Protein AF-A0A453DVU1-F1 (afdb_monomer_lite)

InterPro domains:
  IPR006968 Root UVB sensitive family [PTHR12770] (3-172)
  IPR054549 Protein root UVB sensitive/RUS domain [PF04884] (7-106)

Sequence (189 aa):
VKQAVGRGFRDPSNRVIQNHFAKSGNLGEIAAKEEVWEVGAQLVGLSIGVLILDTPGIQSSYLTLTLTWLGVRLLHLWFRYQSLVVLKFRTVNLKRARILVRSHVANHTVPGYVACNEEENILTWERFLQPRISFGVPMERMLGGEESTHMDMVNMLLKLYKNEKYILCVEQLGLEEATYLVTFKVIYC

pLDDT: mean 83.08, std 13.26, range [32.28, 96.25]

Organism: Aegilops tauschii subsp. strangulata (NCBI:txid200361)

Foldseek 3Di:
DVPLVPVCVVDVVVLVVLVQPDDPPCSSV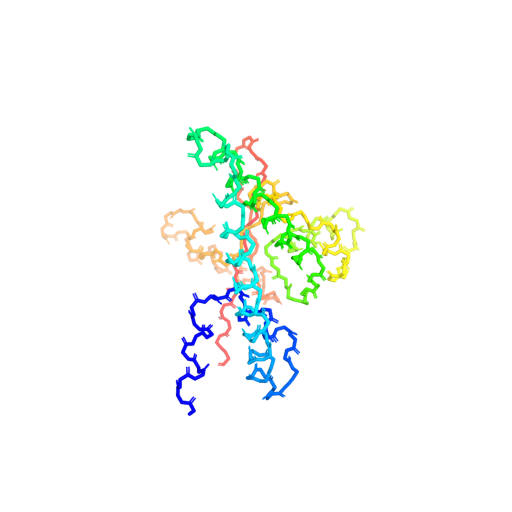SSVVVVVVVVVVVVVVVVVVVVQCPDPPCVPDPVSVVVVVVVVVVVVVVVVVVVQLPDQDQDDDLQLVQVQVCCCVPPVDGDGSVVSSVVDDPPDDSVPGPPAEDEADPLVVQQPDDPVCSVVVVVVQCVVCVVPQKGWDWDDPDPDHIHIYIHGDPDDD

Secondary structure (DSSP, 8-state):
--STTTTTTT-HHHHHHHHHH--SS-HHHHHHHHHHHHHHHHHHHHHHHHHHHHSTTTTT-HHHHHHHHHHHHHHHHHHHHHHHHH---SS--HHHHHHHHHHHHHHS----HHHHHHH--SSS-GGGSSSEEEES--HHHHH-S-HHHHHHHHHHHHHHTTT-SEEEEEE--TTSPPEEEEEE-----

Structure (mmCIF, N/CA/C/O backbone):
data_AF-A0A453DVU1-F1
#
_entry.id   AF-A0A453DVU1-F1
#
loop_
_atom_site.group_PDB
_atom_site.id
_atom_site.type_symbol
_atom_site.label_atom_id
_atom_site.label_alt_id
_atom_site.label_comp_id
_atom_site.label_asym_id
_atom_site.label_entity_id
_atom_site.label_seq_id
_atom_site.pdbx_PDB_ins_code
_atom_site.Cartn_x
_atom_site.Cartn_y
_atom_site.Cartn_z
_atom_site.occupancy
_atom_site.B_iso_or_equiv
_atom_site.auth_seq_id
_atom_site.auth_comp_id
_atom_site.auth_asym_id
_atom_site.auth_atom_id
_atom_site.pdbx_PDB_model_num
ATOM 1 N N . VAL A 1 1 ? 7.916 -31.605 3.784 1.00 41.50 1 VAL A N 1
ATOM 2 C CA . VAL A 1 1 ? 6.890 -30.675 4.332 1.00 41.50 1 VAL A CA 1
ATOM 3 C C . VAL A 1 1 ? 7.482 -29.455 5.055 1.00 41.50 1 VAL A C 1
ATOM 5 O O . VAL A 1 1 ? 6.941 -28.373 4.898 1.00 41.50 1 VAL A O 1
ATOM 8 N N . LYS A 1 2 ? 8.613 -29.551 5.779 1.00 32.28 2 LYS A N 1
ATOM 9 C CA . LYS A 1 2 ? 9.182 -28.405 6.531 1.00 32.28 2 LYS A CA 1
ATOM 10 C C . LYS A 1 2 ? 9.913 -27.330 5.697 1.00 32.28 2 LYS A C 1
ATOM 12 O O . LYS A 1 2 ? 10.099 -26.226 6.187 1.00 32.28 2 LYS A O 1
ATOM 17 N N . GLN A 1 3 ? 10.291 -27.610 4.446 1.00 33.31 3 GLN A N 1
ATOM 18 C CA . GLN A 1 3 ? 11.037 -26.661 3.598 1.00 33.31 3 GLN A CA 1
ATOM 19 C C . GLN A 1 3 ? 10.144 -25.645 2.857 1.00 33.31 3 GLN A C 1
ATOM 21 O O . GLN A 1 3 ? 10.568 -24.514 2.649 1.00 33.31 3 GLN A O 1
ATOM 26 N N . ALA A 1 4 ? 8.892 -26.003 2.544 1.00 38.19 4 ALA A N 1
ATOM 27 C CA . ALA A 1 4 ? 7.942 -25.117 1.855 1.00 38.19 4 ALA A CA 1
ATOM 28 C C . ALA A 1 4 ? 7.406 -23.983 2.756 1.00 38.19 4 ALA A C 1
ATOM 30 O O . ALA A 1 4 ? 6.989 -22.938 2.273 1.00 38.19 4 ALA A O 1
ATOM 31 N N . VAL A 1 5 ? 7.469 -24.157 4.081 1.00 43.94 5 VAL A N 1
ATOM 32 C CA . VAL A 1 5 ? 7.056 -23.134 5.059 1.00 43.94 5 VAL A CA 1
ATOM 33 C C . VAL A 1 5 ? 8.130 -22.048 5.234 1.00 43.94 5 VAL A C 1
ATOM 35 O O . VAL A 1 5 ? 7.812 -20.925 5.608 1.00 43.94 5 VAL A O 1
ATOM 38 N N . GLY A 1 6 ? 9.398 -22.345 4.928 1.00 36.22 6 GLY A N 1
ATOM 39 C CA . GLY A 1 6 ? 10.534 -21.476 5.256 1.00 36.22 6 GLY A CA 1
ATOM 40 C C . GLY A 1 6 ? 10.701 -20.233 4.376 1.00 36.22 6 GLY A C 1
ATOM 41 O O . GLY A 1 6 ? 11.272 -19.250 4.840 1.00 36.22 6 GLY A O 1
ATOM 42 N N . ARG A 1 7 ? 10.206 -20.226 3.129 1.00 46.31 7 ARG A N 1
ATOM 43 C CA . ARG A 1 7 ? 10.390 -19.078 2.215 1.00 46.31 7 ARG A CA 1
ATOM 44 C C . ARG A 1 7 ? 9.246 -18.073 2.194 1.00 46.31 7 ARG A C 1
ATOM 46 O O . ARG A 1 7 ? 9.511 -16.905 1.935 1.00 46.31 7 ARG A O 1
ATOM 53 N N . GLY A 1 8 ? 8.042 -18.459 2.622 1.00 45.97 8 GLY A N 1
ATOM 54 C CA . GLY A 1 8 ? 6.974 -17.498 2.933 1.00 45.97 8 GLY A CA 1
ATOM 55 C C . GLY A 1 8 ? 7.341 -16.513 4.060 1.00 45.97 8 GLY A C 1
ATOM 56 O O . GLY A 1 8 ? 6.650 -15.519 4.257 1.00 45.97 8 GLY A O 1
ATOM 57 N N . PHE A 1 9 ? 8.435 -16.770 4.793 1.00 45.50 9 PHE A N 1
ATOM 58 C CA . PHE A 1 9 ? 9.011 -15.872 5.800 1.00 45.50 9 PHE A CA 1
ATOM 59 C C . PHE A 1 9 ? 10.038 -14.867 5.253 1.00 45.50 9 PHE A C 1
ATOM 61 O O . PHE A 1 9 ? 10.419 -13.964 5.994 1.00 45.50 9 PHE A O 1
ATOM 68 N N . ARG A 1 10 ? 10.507 -14.997 4.002 1.00 55.41 10 ARG A N 1
ATOM 69 C CA . ARG A 1 10 ? 11.564 -14.123 3.460 1.00 55.41 10 ARG A CA 1
ATOM 70 C C . ARG A 1 10 ? 11.024 -12.771 2.982 1.00 55.41 10 ARG A C 1
ATOM 72 O O . ARG A 1 10 ? 11.720 -11.776 3.141 1.00 55.41 10 ARG A O 1
ATOM 79 N N . ASP A 1 11 ? 9.783 -12.743 2.489 1.00 66.69 11 ASP A N 1
ATOM 80 C CA . ASP A 1 11 ? 9.088 -11.525 2.060 1.00 66.69 11 ASP A CA 1
ATOM 81 C C . ASP A 1 11 ? 7.682 -11.426 2.686 1.00 66.69 11 ASP A C 1
ATOM 83 O O . ASP A 1 11 ? 6.731 -12.061 2.213 1.00 66.69 11 ASP A O 1
ATOM 87 N N . PRO A 1 12 ? 7.509 -10.631 3.761 1.00 68.38 12 PRO A N 1
ATOM 88 C CA . PRO A 1 12 ? 6.234 -10.532 4.474 1.00 68.38 12 PRO A CA 1
ATOM 89 C C . PRO A 1 12 ? 5.107 -9.944 3.612 1.00 68.38 12 PRO A C 1
ATOM 91 O O . PRO A 1 12 ? 3.937 -10.220 3.865 1.00 68.38 12 PRO A O 1
ATOM 94 N N . SER A 1 13 ? 5.439 -9.174 2.574 1.00 76.38 13 SER A N 1
ATOM 95 C CA . SER A 1 13 ? 4.480 -8.563 1.648 1.00 76.38 13 SER A CA 1
ATOM 96 C C . SER A 1 13 ? 3.796 -9.594 0.740 1.00 76.38 13 SER A C 1
ATOM 98 O O . SER A 1 13 ? 2.567 -9.609 0.653 1.00 76.38 13 SER A O 1
ATOM 100 N N . ASN A 1 14 ? 4.557 -10.507 0.131 1.00 80.25 14 ASN A N 1
ATOM 101 C CA . ASN A 1 14 ? 4.011 -11.553 -0.742 1.00 80.25 14 ASN A CA 1
ATOM 102 C C . ASN A 1 14 ? 3.099 -12.502 0.042 1.00 80.25 14 ASN A C 1
ATOM 104 O O . ASN A 1 14 ? 2.019 -12.861 -0.420 1.00 80.25 14 ASN A O 1
ATOM 108 N N . ARG A 1 15 ? 3.458 -12.814 1.292 1.00 82.00 15 ARG A N 1
ATOM 109 C CA . ARG A 1 15 ? 2.614 -13.628 2.173 1.00 82.00 15 ARG A CA 1
ATOM 110 C C . ARG A 1 15 ? 1.248 -12.989 2.438 1.00 82.00 15 ARG A C 1
ATOM 112 O O . ARG A 1 15 ? 0.248 -13.699 2.518 1.00 82.00 15 ARG A O 1
ATOM 119 N N . VAL A 1 16 ? 1.183 -11.665 2.583 1.00 83.12 16 VAL A N 1
ATOM 120 C CA . VAL A 1 16 ? -0.092 -10.949 2.764 1.00 83.12 16 VAL A CA 1
ATOM 121 C C . VAL A 1 16 ? -0.965 -11.067 1.511 1.00 83.12 16 VAL A C 1
ATOM 123 O O . VAL A 1 16 ? -2.165 -11.307 1.635 1.00 83.12 16 VAL A O 1
ATOM 126 N N . ILE A 1 17 ? -0.374 -10.972 0.318 1.00 82.94 17 ILE A N 1
ATOM 127 C CA . ILE A 1 17 ? -1.084 -11.135 -0.961 1.00 82.94 17 ILE A CA 1
ATOM 128 C C . ILE A 1 17 ? -1.584 -12.579 -1.126 1.00 82.94 17 ILE A C 1
ATOM 130 O O . ILE A 1 17 ? -2.756 -12.800 -1.423 1.00 82.94 17 ILE A O 1
ATOM 134 N N . GLN A 1 18 ? -0.740 -13.573 -0.850 1.00 86.88 18 GLN A N 1
ATOM 135 C CA . GLN A 1 18 ? -1.116 -14.990 -0.916 1.00 86.88 18 GLN A CA 1
ATOM 136 C C . GLN A 1 18 ? -2.251 -15.324 0.054 1.00 86.88 18 GLN A C 1
ATOM 138 O O . GLN A 1 18 ? -3.223 -15.978 -0.321 1.00 86.88 18 GLN A O 1
ATOM 143 N N . ASN A 1 19 ? -2.169 -14.819 1.288 1.00 86.19 19 ASN A N 1
ATOM 144 C CA . ASN A 1 19 ? -3.243 -14.949 2.271 1.00 86.19 19 ASN A CA 1
ATOM 145 C C . ASN A 1 19 ? -4.537 -14.274 1.810 1.00 86.19 19 ASN A C 1
ATOM 147 O O . ASN A 1 19 ? -5.613 -14.782 2.102 1.00 86.19 19 ASN A O 1
ATOM 151 N N . HIS A 1 20 ? -4.449 -13.151 1.094 1.00 84.94 20 HIS A N 1
ATOM 152 C CA . HIS A 1 20 ? -5.624 -12.454 0.579 1.00 84.94 20 HIS A CA 1
ATOM 153 C C . HIS A 1 20 ? -6.395 -13.282 -0.458 1.00 84.94 20 HIS A C 1
ATOM 155 O O . HIS A 1 20 ? -7.625 -13.245 -0.466 1.00 84.94 20 HIS A O 1
ATOM 161 N N . PHE A 1 21 ? -5.696 -14.048 -1.299 1.00 84.50 21 PHE A N 1
ATOM 162 C CA . PHE A 1 21 ? -6.323 -14.937 -2.283 1.00 84.50 21 PHE A CA 1
ATOM 163 C C . PHE A 1 21 ? -6.656 -16.333 -1.733 1.00 84.50 21 PHE A C 1
ATOM 165 O O . PHE A 1 21 ? -7.413 -17.083 -2.357 1.00 84.50 21 PHE A O 1
ATOM 172 N N . ALA A 1 22 ? -6.129 -16.696 -0.563 1.00 87.81 22 ALA A N 1
ATOM 173 C CA . ALA A 1 22 ? -6.456 -17.949 0.100 1.00 87.81 22 ALA A CA 1
ATOM 174 C C . ALA A 1 22 ? -7.877 -17.905 0.689 1.00 87.81 22 ALA A C 1
ATOM 176 O O . ALA A 1 22 ? -8.275 -16.938 1.335 1.00 87.81 22 ALA A O 1
ATOM 177 N N . LYS A 1 23 ? -8.653 -18.976 0.485 1.00 81.12 23 LYS A N 1
ATOM 178 C CA . LYS A 1 23 ? -10.040 -19.082 0.975 1.00 81.12 23 LYS A CA 1
ATOM 179 C C . LYS A 1 23 ? -10.176 -20.088 2.118 1.00 81.12 23 LYS A C 1
ATOM 181 O O . LYS A 1 23 ? -10.915 -19.823 3.057 1.00 81.12 23 LYS A O 1
ATOM 186 N N . SER A 1 24 ? -9.468 -21.219 2.054 1.00 80.12 24 SER A N 1
ATOM 187 C CA . SER A 1 24 ? -9.270 -22.164 3.167 1.00 80.12 24 SER A CA 1
ATOM 188 C C . SER A 1 24 ? -8.338 -23.292 2.720 1.00 80.12 24 SER A C 1
ATOM 190 O O . SER A 1 24 ? -8.569 -23.886 1.670 1.00 80.12 24 SER A O 1
ATOM 192 N N . GLY A 1 25 ? -7.274 -23.579 3.476 1.00 80.00 25 GLY A N 1
ATOM 193 C CA . GLY A 1 25 ? -6.358 -24.707 3.223 1.00 80.00 25 GLY A CA 1
ATOM 194 C C . GLY A 1 25 ? -5.512 -24.639 1.939 1.00 80.00 25 GLY A C 1
ATOM 195 O O . GLY A 1 25 ? -4.583 -25.424 1.787 1.00 80.00 25 GLY A O 1
ATOM 196 N N . ASN A 1 26 ? -5.773 -23.685 1.042 1.00 86.94 26 ASN A N 1
ATOM 197 C CA . ASN A 1 26 ? -5.142 -23.572 -0.276 1.00 86.94 26 ASN A CA 1
ATOM 198 C C . ASN A 1 26 ? -3.955 -22.592 -0.332 1.00 86.94 26 ASN A C 1
ATOM 200 O O . ASN A 1 26 ? -3.411 -22.351 -1.407 1.00 86.94 26 ASN A O 1
ATOM 204 N N . LEU A 1 27 ? -3.527 -22.037 0.808 1.00 87.88 27 LEU A N 1
ATOM 205 C CA . LEU A 1 27 ? -2.417 -21.078 0.860 1.00 87.88 27 LEU A CA 1
ATOM 206 C C . LEU A 1 27 ? -1.128 -21.656 0.259 1.00 87.88 27 LEU A C 1
ATOM 208 O O . LEU A 1 27 ? -0.449 -20.977 -0.504 1.00 87.88 27 LEU A O 1
ATOM 212 N N . GLY A 1 28 ? -0.814 -22.918 0.573 1.00 85.06 28 GLY A N 1
ATOM 213 C CA . GLY A 1 28 ? 0.377 -23.587 0.043 1.00 85.06 28 GLY A CA 1
ATOM 214 C C . GLY A 1 28 ? 0.328 -23.799 -1.472 1.00 85.06 28 GLY A C 1
ATOM 215 O O . GLY A 1 28 ? 1.356 -23.693 -2.130 1.00 85.06 28 GLY A O 1
ATOM 216 N N . GLU A 1 29 ? -0.857 -24.047 -2.035 1.00 86.50 29 GLU A N 1
ATOM 217 C CA . GLU A 1 29 ? -1.036 -24.212 -3.482 1.00 86.50 29 GLU A CA 1
ATOM 218 C C . GLU A 1 29 ? -0.844 -22.884 -4.224 1.00 86.50 29 GLU A C 1
ATOM 220 O O . GLU A 1 29 ? -0.145 -22.837 -5.236 1.00 86.50 29 GLU A O 1
ATOM 225 N N . ILE A 1 30 ? -1.434 -21.803 -3.701 1.00 86.94 30 ILE A N 1
ATOM 226 C CA . ILE A 1 30 ? -1.279 -20.455 -4.260 1.00 86.94 30 ILE A CA 1
ATOM 227 C C . ILE A 1 30 ? 0.191 -20.038 -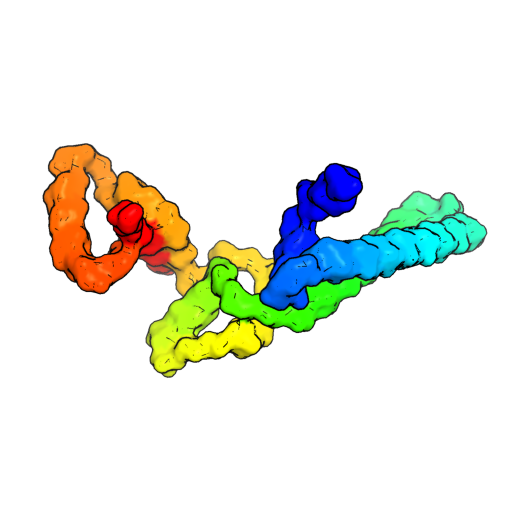4.204 1.00 86.94 30 ILE A C 1
ATOM 229 O O . ILE A 1 30 ? 0.745 -19.637 -5.225 1.00 86.94 30 ILE A O 1
ATOM 233 N N . ALA A 1 31 ? 0.832 -20.202 -3.043 1.00 86.38 31 ALA A N 1
ATOM 234 C CA . ALA A 1 31 ? 2.235 -19.856 -2.853 1.00 86.38 31 ALA A CA 1
ATOM 235 C C . ALA A 1 31 ? 3.155 -20.626 -3.812 1.00 86.38 31 ALA A C 1
ATOM 237 O O . ALA A 1 31 ? 4.013 -20.023 -4.449 1.00 86.38 31 ALA A O 1
ATOM 238 N N . ALA A 1 32 ? 2.944 -21.938 -3.972 1.00 86.69 32 ALA A N 1
ATOM 239 C CA . ALA A 1 32 ? 3.751 -22.755 -4.876 1.00 86.69 32 ALA A CA 1
ATOM 240 C C . ALA A 1 32 ? 3.584 -22.341 -6.348 1.00 86.69 32 ALA A C 1
ATOM 242 O O . ALA A 1 32 ? 4.563 -22.278 -7.087 1.00 86.69 32 ALA A O 1
ATOM 243 N N . LYS A 1 33 ? 2.355 -22.039 -6.789 1.00 88.62 33 LYS A N 1
ATOM 244 C CA . LYS A 1 33 ? 2.100 -21.573 -8.163 1.00 88.62 33 LYS A CA 1
ATOM 245 C C . LYS A 1 33 ? 2.736 -20.211 -8.429 1.00 88.62 33 LYS A C 1
ATOM 247 O O . LYS A 1 33 ? 3.300 -20.011 -9.501 1.00 88.62 33 LYS A O 1
ATOM 252 N N . GLU A 1 34 ? 2.653 -19.290 -7.474 1.00 87.19 34 GLU A N 1
ATOM 253 C CA . GLU A 1 34 ? 3.277 -17.970 -7.586 1.00 87.19 34 GLU A CA 1
ATOM 254 C C . GLU A 1 34 ? 4.809 -18.069 -7.616 1.00 87.19 34 GLU A C 1
ATOM 256 O O . GLU A 1 34 ? 5.433 -17.431 -8.460 1.00 87.19 34 GLU A O 1
ATOM 261 N N . GLU A 1 35 ? 5.408 -18.934 -6.788 1.00 86.00 35 GLU A N 1
ATOM 262 C CA . GLU A 1 35 ? 6.862 -19.167 -6.765 1.00 86.00 35 GLU A CA 1
ATOM 263 C C . GLU A 1 35 ? 7.386 -19.638 -8.132 1.00 86.00 35 GLU A C 1
ATOM 265 O O . GLU A 1 35 ? 8.421 -19.161 -8.597 1.00 86.00 35 GLU A O 1
ATOM 270 N N . VAL A 1 36 ? 6.658 -20.524 -8.823 1.00 91.00 36 VAL A N 1
ATOM 271 C CA . VAL A 1 36 ? 7.046 -20.985 -10.170 1.00 91.00 36 VAL A CA 1
ATOM 272 C C . VAL A 1 36 ? 7.099 -19.822 -11.163 1.00 91.00 36 VAL A C 1
ATOM 274 O O . VAL A 1 36 ? 8.058 -19.709 -11.931 1.00 91.00 36 VAL A O 1
ATOM 277 N N . TRP A 1 37 ? 6.100 -18.937 -11.140 1.00 90.50 37 TRP A N 1
ATOM 278 C CA . TRP A 1 37 ? 6.070 -17.763 -12.015 1.00 90.50 37 TRP A CA 1
ATOM 279 C C . TRP A 1 37 ? 7.136 -16.732 -11.648 1.00 90.50 37 TRP A C 1
ATOM 281 O O . TRP A 1 37 ? 7.728 -16.133 -12.545 1.00 90.50 37 TRP A O 1
ATOM 291 N N . GLU A 1 38 ? 7.423 -16.555 -10.358 1.00 87.75 38 GLU A N 1
ATOM 292 C CA . GLU A 1 38 ? 8.494 -15.677 -9.890 1.00 87.75 38 GLU A CA 1
ATOM 293 C C . GLU A 1 38 ? 9.858 -16.143 -10.420 1.00 87.75 38 GLU A C 1
ATOM 295 O O . GLU A 1 38 ? 10.583 -15.360 -11.037 1.00 87.75 38 GLU A O 1
ATOM 300 N N . VAL A 1 39 ? 10.186 -17.428 -10.255 1.00 92.81 39 VAL A N 1
ATOM 301 C CA . VAL A 1 39 ? 11.445 -18.005 -10.753 1.00 92.81 39 VAL A CA 1
ATOM 302 C C . VAL A 1 39 ? 11.515 -17.932 -12.280 1.00 92.81 39 VAL A C 1
ATOM 304 O O . VAL A 1 39 ? 12.552 -17.560 -12.832 1.00 92.81 39 VAL A O 1
ATOM 307 N N . GLY A 1 40 ? 10.413 -18.225 -12.978 1.00 95.38 40 GLY A N 1
ATOM 308 C CA . GLY A 1 40 ? 10.337 -18.093 -14.434 1.00 95.38 40 GLY A CA 1
ATOM 309 C C . GLY A 1 40 ? 10.631 -16.667 -14.907 1.00 95.38 40 GLY A C 1
ATOM 310 O O . GLY A 1 40 ? 11.460 -16.465 -15.795 1.00 95.38 40 GLY A O 1
ATOM 311 N N . ALA A 1 41 ? 10.022 -15.664 -14.270 1.00 91.31 41 ALA A N 1
ATOM 312 C CA . ALA A 1 41 ? 10.268 -14.259 -14.579 1.00 91.31 41 ALA A CA 1
ATOM 313 C C . ALA A 1 41 ? 11.720 -13.840 -14.288 1.00 91.31 41 ALA A C 1
ATOM 315 O O . ALA A 1 41 ? 12.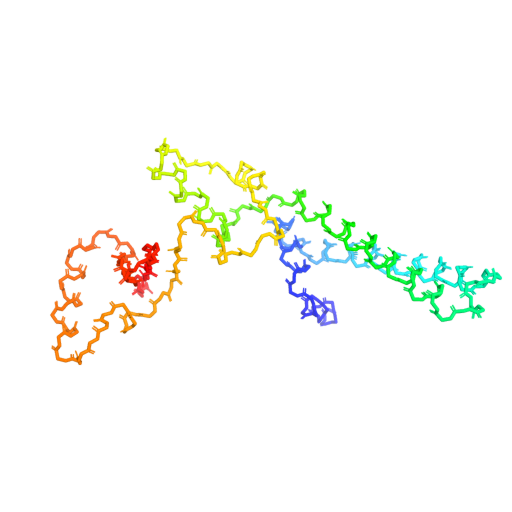304 -13.094 -15.074 1.00 91.31 41 ALA A O 1
ATOM 316 N N . GLN A 1 42 ? 12.331 -14.345 -13.208 1.00 92.69 42 GLN A N 1
ATOM 317 C CA . GLN A 1 42 ? 13.744 -14.098 -12.896 1.00 92.69 42 GLN A CA 1
ATOM 318 C C . GLN A 1 42 ? 14.673 -14.669 -13.973 1.00 92.69 42 GLN A C 1
ATOM 320 O O . GLN A 1 42 ? 15.585 -13.974 -14.417 1.00 92.69 42 GLN A O 1
ATOM 325 N N . LEU A 1 43 ? 14.429 -15.897 -14.439 1.00 96.25 43 LEU A N 1
ATOM 326 C CA . LEU A 1 43 ? 15.221 -16.520 -15.505 1.00 96.25 43 LEU A CA 1
ATOM 327 C C . LEU A 1 43 ? 15.100 -15.758 -16.827 1.00 96.25 43 LEU A C 1
ATOM 329 O O . LEU A 1 43 ? 16.107 -15.510 -17.492 1.00 96.25 43 LEU A O 1
ATOM 333 N N . VAL A 1 44 ? 13.887 -15.337 -17.192 1.00 95.44 44 VAL A N 1
ATOM 334 C CA . VAL A 1 44 ? 13.658 -14.520 -18.392 1.00 95.44 44 VAL A CA 1
ATOM 335 C C . VAL A 1 44 ? 14.349 -13.162 -18.257 1.00 95.44 44 VAL A C 1
ATOM 337 O O . VAL A 1 44 ? 15.062 -12.746 -19.167 1.00 95.44 44 VAL A O 1
ATOM 340 N N . GLY A 1 45 ? 14.206 -12.495 -17.110 1.00 93.69 45 GLY A N 1
ATOM 341 C CA . GLY A 1 45 ? 14.845 -11.209 -16.836 1.00 93.69 45 GLY A CA 1
ATOM 342 C C . GLY A 1 45 ? 16.374 -11.278 -16.869 1.00 93.69 45 GLY A C 1
ATOM 343 O O . GLY A 1 45 ? 17.009 -10.398 -17.444 1.00 93.69 45 GLY A O 1
ATOM 344 N N . LEU A 1 46 ? 16.967 -12.342 -16.318 1.00 94.19 46 LEU A N 1
ATOM 345 C CA . LEU A 1 46 ? 18.407 -12.604 -16.406 1.00 94.19 46 LEU A CA 1
ATOM 346 C C . LEU A 1 46 ? 18.847 -12.834 -17.852 1.00 94.19 46 LEU A C 1
ATOM 348 O O . LEU A 1 46 ? 19.833 -12.246 -18.283 1.00 94.19 46 LEU A O 1
ATOM 352 N N . SER A 1 47 ? 18.095 -13.638 -18.606 1.00 95.38 47 SER A N 1
ATOM 353 C CA . SER A 1 47 ? 18.391 -13.921 -20.016 1.00 95.38 47 SER A CA 1
ATOM 354 C C . SER A 1 47 ? 18.388 -12.637 -20.852 1.00 95.38 47 SER A C 1
ATOM 356 O O . SER A 1 47 ? 19.338 -12.371 -21.582 1.00 95.38 47 SER A O 1
ATOM 358 N N . ILE A 1 48 ? 17.364 -11.792 -20.686 1.00 94.19 48 ILE A N 1
ATOM 359 C CA . ILE A 1 48 ? 17.287 -10.470 -21.329 1.00 94.19 48 ILE A CA 1
ATOM 360 C C . ILE A 1 48 ? 18.444 -9.575 -20.868 1.00 94.19 48 ILE A C 1
ATOM 362 O O . ILE A 1 48 ? 19.061 -8.900 -21.686 1.00 94.19 48 ILE A O 1
ATOM 366 N N . GLY A 1 49 ? 18.772 -9.584 -19.574 1.00 93.19 49 GLY A N 1
ATOM 367 C CA . GLY A 1 49 ? 19.890 -8.820 -19.022 1.00 93.19 49 GLY A CA 1
ATOM 368 C C . GLY A 1 49 ? 21.234 -9.180 -19.659 1.00 93.19 49 GLY A C 1
ATOM 369 O O . GLY A 1 49 ? 22.004 -8.283 -19.989 1.00 93.19 49 GLY A O 1
ATOM 370 N N . VAL A 1 50 ? 21.492 -10.471 -19.891 1.00 93.56 50 VAL A N 1
ATOM 371 C CA . VAL A 1 50 ? 22.699 -10.937 -20.592 1.00 93.56 50 VAL A CA 1
ATOM 372 C C . VAL A 1 50 ? 22.724 -10.431 -22.035 1.00 93.56 50 VAL A C 1
ATOM 374 O O . VAL A 1 50 ? 23.742 -9.890 -22.452 1.00 93.56 50 VAL A O 1
ATOM 377 N N . LEU A 1 51 ? 21.609 -10.517 -22.771 1.00 92.88 51 LEU A N 1
ATOM 378 C CA . LEU A 1 51 ? 21.527 -10.005 -24.149 1.00 92.88 51 LEU A CA 1
ATOM 379 C C . LEU A 1 51 ? 21.767 -8.487 -24.231 1.00 92.88 51 LEU A C 1
ATOM 381 O O . LEU A 1 51 ? 22.441 -8.005 -25.141 1.00 92.88 51 LEU A O 1
ATOM 385 N N . ILE A 1 52 ? 21.244 -7.723 -23.267 1.00 91.00 52 ILE A N 1
ATOM 386 C CA . ILE A 1 52 ? 21.486 -6.277 -23.174 1.00 91.00 52 ILE A CA 1
ATOM 387 C C . ILE A 1 52 ? 22.975 -5.999 -22.927 1.00 91.00 52 ILE A C 1
ATOM 389 O O . ILE A 1 52 ? 23.544 -5.116 -23.562 1.00 91.00 52 ILE A O 1
ATOM 393 N N . LEU A 1 53 ? 23.622 -6.745 -22.030 1.00 90.25 53 LEU A N 1
ATOM 394 C CA . LEU A 1 53 ? 25.048 -6.563 -21.734 1.00 90.25 53 LEU A CA 1
ATOM 395 C C . LEU A 1 53 ? 25.957 -6.956 -22.905 1.00 90.25 53 LEU A C 1
ATOM 397 O O . LEU A 1 53 ? 26.995 -6.325 -23.100 1.00 90.25 53 LEU A O 1
ATOM 401 N N . ASP A 1 54 ? 25.553 -7.951 -23.694 1.00 89.50 54 ASP A N 1
ATOM 402 C CA . ASP A 1 54 ? 26.273 -8.397 -24.893 1.00 89.50 54 ASP A CA 1
ATOM 403 C C . ASP A 1 54 ? 26.169 -7.391 -26.058 1.00 89.50 54 ASP A C 1
ATOM 405 O O . ASP A 1 54 ? 26.965 -7.411 -26.996 1.00 89.50 54 ASP A O 1
ATOM 409 N N . THR A 1 55 ? 25.231 -6.439 -25.989 1.00 89.31 55 THR A N 1
ATOM 410 C CA . THR A 1 55 ? 25.046 -5.425 -27.033 1.00 89.31 55 THR A CA 1
ATOM 411 C C . THR A 1 55 ? 26.233 -4.439 -27.075 1.00 89.31 55 THR A C 1
ATOM 413 O O . THR A 1 55 ? 26.537 -3.784 -26.066 1.00 89.31 55 THR A O 1
ATOM 416 N N . PRO A 1 56 ? 26.895 -4.259 -28.239 1.00 84.69 56 PRO A N 1
ATOM 417 C CA . PRO A 1 56 ? 27.997 -3.311 -28.390 1.00 84.69 56 PRO A CA 1
ATOM 418 C C . PRO A 1 56 ? 27.575 -1.880 -28.031 1.00 84.69 56 PRO A C 1
ATOM 420 O O . PRO A 1 56 ? 26.510 -1.416 -28.431 1.00 84.69 56 PRO A O 1
ATOM 423 N N . GLY A 1 57 ? 28.415 -1.161 -27.283 1.00 81.75 57 GLY A N 1
ATOM 424 C CA . GLY A 1 57 ? 28.162 0.225 -26.870 1.00 81.75 57 GLY A CA 1
ATOM 425 C C . GLY A 1 57 ? 27.583 0.381 -25.460 1.00 81.75 57 GLY A C 1
ATOM 426 O O . GLY A 1 57 ? 27.910 1.361 -24.793 1.00 81.75 57 GLY A O 1
ATOM 427 N N . ILE A 1 58 ? 26.818 -0.593 -24.949 1.00 83.00 58 ILE A N 1
ATOM 428 C CA . ILE A 1 58 ? 26.277 -0.535 -23.575 1.00 83.00 58 ILE A CA 1
ATOM 429 C C . ILE A 1 58 ? 27.384 -0.778 -22.546 1.00 83.00 58 ILE A C 1
ATOM 431 O O . ILE A 1 58 ? 27.536 -0.009 -21.597 1.00 83.00 58 ILE A O 1
ATOM 435 N N . GLN A 1 59 ? 28.208 -1.803 -22.770 1.00 82.06 59 GLN A N 1
ATOM 436 C CA . GLN A 1 59 ? 29.363 -2.117 -21.921 1.00 82.06 59 GLN A CA 1
ATOM 437 C C . GLN A 1 59 ? 30.528 -1.122 -22.068 1.00 82.06 59 GLN A C 1
ATOM 439 O O . GLN A 1 59 ? 31.406 -1.059 -21.212 1.00 82.06 59 GLN A O 1
ATOM 444 N N . SER A 1 60 ? 30.543 -0.327 -23.140 1.00 82.81 60 SER A N 1
ATOM 445 C CA . SER A 1 60 ? 31.676 0.539 -23.488 1.00 82.81 60 SER A CA 1
ATOM 446 C C . SER A 1 60 ? 31.764 1.814 -22.644 1.00 82.81 60 SER A C 1
ATOM 448 O O . SER A 1 60 ? 32.810 2.454 -22.618 1.00 82.81 60 SER A O 1
ATOM 450 N N . SER A 1 61 ? 30.685 2.207 -21.959 1.00 89.31 61 SER A N 1
ATOM 451 C CA . SER A 1 61 ? 30.644 3.420 -21.139 1.00 89.31 61 SER A CA 1
ATOM 452 C C . SER A 1 61 ? 29.855 3.197 -19.854 1.00 89.31 61 SER A C 1
ATOM 454 O O . SER A 1 61 ? 28.691 2.798 -19.882 1.00 89.31 61 SER A O 1
ATOM 456 N N . TYR A 1 62 ? 30.465 3.545 -18.717 1.00 90.62 62 TYR A N 1
ATOM 457 C CA . TYR A 1 62 ? 29.834 3.449 -17.398 1.00 90.62 62 TYR A CA 1
ATOM 458 C C . TYR A 1 62 ? 28.527 4.255 -17.303 1.00 90.62 62 TYR A C 1
ATOM 460 O O . TYR A 1 62 ? 27.561 3.819 -16.677 1.00 90.62 62 TYR A O 1
ATOM 468 N N . LEU A 1 63 ? 28.454 5.412 -17.966 1.00 92.75 63 LEU A N 1
ATOM 469 C CA . LEU A 1 63 ? 27.238 6.226 -17.985 1.00 92.75 63 LEU A CA 1
ATOM 470 C C . LEU A 1 63 ? 26.091 5.510 -18.714 1.00 92.75 63 LEU A C 1
ATOM 472 O O . LEU A 1 63 ? 24.965 5.478 -18.227 1.00 92.75 63 LEU A O 1
ATOM 476 N N . THR A 1 64 ? 26.382 4.888 -19.855 1.00 90.94 64 THR A N 1
ATOM 477 C CA . THR A 1 64 ? 25.370 4.162 -20.641 1.00 90.94 64 THR A CA 1
ATOM 478 C C . THR A 1 64 ? 24.873 2.938 -19.878 1.00 90.94 64 THR A C 1
ATOM 480 O O . THR A 1 64 ? 23.667 2.693 -19.811 1.00 90.94 64 THR A O 1
ATOM 483 N N . LEU A 1 65 ? 25.786 2.220 -19.221 1.00 91.38 65 LEU A N 1
ATOM 484 C CA . LEU A 1 65 ? 25.453 1.095 -18.355 1.00 91.38 65 LEU A CA 1
ATOM 485 C C . LEU A 1 65 ? 24.555 1.516 -17.181 1.00 91.38 65 LEU A C 1
ATOM 487 O O . LEU A 1 65 ?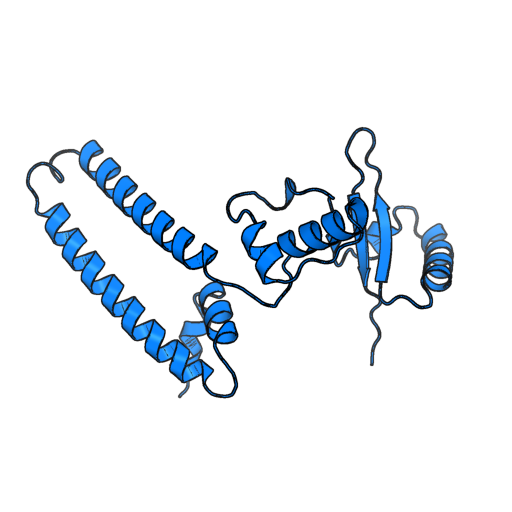 23.531 0.881 -16.930 1.00 91.38 65 LEU A O 1
ATOM 491 N N . THR A 1 66 ? 24.901 2.600 -16.477 1.00 92.88 66 THR A N 1
ATOM 492 C CA . THR A 1 66 ? 24.122 3.075 -15.320 1.00 92.88 66 THR A CA 1
ATOM 493 C C . THR A 1 66 ? 22.743 3.596 -15.718 1.00 92.88 66 THR A C 1
ATOM 495 O O . THR A 1 66 ? 21.768 3.278 -15.038 1.00 92.88 66 THR A O 1
ATOM 498 N N . LEU A 1 67 ? 22.620 4.316 -16.837 1.00 94.31 67 LEU A N 1
ATOM 499 C CA . LEU A 1 67 ? 21.325 4.758 -17.367 1.00 94.31 67 LEU A CA 1
ATOM 500 C C . LEU A 1 67 ? 20.451 3.581 -17.808 1.00 94.31 67 LEU A C 1
ATOM 502 O O . LEU A 1 67 ? 19.262 3.552 -17.491 1.00 94.31 67 LEU A O 1
ATOM 506 N N . THR A 1 68 ? 21.036 2.585 -18.477 1.00 93.06 68 THR A N 1
ATOM 507 C CA . THR A 1 68 ? 20.320 1.366 -18.885 1.00 93.06 68 THR A CA 1
ATOM 508 C C . THR A 1 68 ? 19.812 0.603 -17.661 1.00 93.06 68 THR A C 1
ATOM 510 O O . THR A 1 68 ? 18.632 0.258 -17.584 1.00 93.06 68 THR A O 1
ATOM 513 N N . TRP A 1 69 ? 20.671 0.402 -16.656 1.00 92.69 69 TRP A N 1
ATOM 514 C CA . TRP A 1 69 ? 20.294 -0.228 -15.390 1.00 92.69 69 TRP A CA 1
ATOM 515 C C . TRP A 1 69 ? 19.179 0.542 -14.673 1.00 92.69 69 TRP A C 1
ATOM 517 O O . TRP A 1 69 ? 18.200 -0.063 -14.229 1.00 92.69 69 TRP A O 1
ATOM 527 N N . LEU A 1 70 ? 19.296 1.870 -14.589 1.00 96.12 70 LEU A N 1
ATOM 528 C CA . LEU A 1 70 ? 18.293 2.721 -13.957 1.00 96.12 70 LEU A CA 1
ATOM 529 C C . LEU A 1 70 ? 16.951 2.624 -14.692 1.00 96.12 70 LEU A C 1
ATOM 531 O O . LEU A 1 70 ? 15.920 2.455 -14.046 1.00 96.12 70 LEU A O 1
ATOM 535 N N . GLY A 1 71 ? 16.960 2.655 -16.026 1.00 96.00 71 GLY A N 1
ATOM 536 C CA . GLY A 1 71 ? 15.764 2.491 -16.852 1.00 96.00 71 GLY A CA 1
ATOM 537 C C . GLY A 1 71 ? 15.057 1.158 -16.598 1.00 96.00 71 GLY A C 1
ATOM 538 O O . GLY A 1 71 ? 13.857 1.138 -16.325 1.00 96.00 71 GLY A O 1
ATOM 539 N N . VAL A 1 72 ? 15.803 0.048 -16.585 1.00 93.62 72 VAL A N 1
ATOM 540 C CA . VAL A 1 72 ? 15.256 -1.283 -16.266 1.00 93.62 72 VAL A CA 1
ATOM 541 C C . VAL A 1 72 ? 14.694 -1.328 -14.841 1.00 93.62 72 VAL A C 1
ATOM 543 O O . VAL A 1 72 ? 13.623 -1.892 -14.614 1.00 93.62 72 VAL A O 1
ATOM 546 N N . ARG A 1 73 ? 15.367 -0.705 -13.865 1.00 94.31 73 ARG A N 1
ATOM 547 C CA . ARG A 1 73 ? 14.881 -0.631 -12.477 1.00 94.31 73 ARG A CA 1
ATOM 548 C C . ARG A 1 73 ? 13.601 0.186 -12.344 1.00 94.31 73 ARG A C 1
ATOM 550 O O . ARG A 1 73 ? 12.695 -0.247 -11.634 1.00 94.31 73 ARG A O 1
ATOM 557 N N . LEU A 1 74 ? 13.505 1.321 -13.030 1.00 96.25 74 LEU A N 1
ATOM 558 C CA . LEU A 1 74 ? 12.296 2.144 -13.056 1.00 96.25 74 LEU A CA 1
ATOM 559 C C . LEU A 1 74 ? 11.136 1.407 -13.731 1.00 96.25 74 LEU A C 1
ATOM 561 O O . LEU A 1 74 ? 10.026 1.422 -13.205 1.00 96.25 74 LEU A O 1
ATOM 565 N N . LEU A 1 75 ? 11.397 0.689 -14.827 1.00 95.06 75 LEU A N 1
ATOM 566 C CA . LEU A 1 75 ? 10.403 -0.161 -15.482 1.00 95.06 75 LEU A CA 1
ATOM 567 C C . LEU A 1 75 ? 9.908 -1.278 -14.549 1.00 95.06 75 LEU A C 1
ATOM 569 O O . LEU A 1 75 ? 8.706 -1.502 -14.420 1.00 95.06 75 LEU A O 1
ATOM 573 N N . HIS A 1 76 ? 10.820 -1.946 -13.841 1.00 91.94 76 HIS A N 1
ATOM 574 C CA . HIS A 1 76 ? 10.459 -2.957 -12.849 1.00 91.94 76 HIS A CA 1
ATOM 575 C C . HIS A 1 76 ? 9.614 -2.365 -11.706 1.00 91.94 76 HIS A C 1
ATOM 577 O O . HIS A 1 76 ? 8.615 -2.958 -11.294 1.00 91.94 76 HIS A O 1
ATOM 583 N N . LEU A 1 77 ? 9.980 -1.179 -11.206 1.00 92.69 77 LEU A N 1
ATOM 584 C CA . LEU A 1 77 ? 9.214 -0.477 -10.175 1.00 92.69 77 LEU A CA 1
ATOM 585 C C . LEU A 1 77 ? 7.818 -0.084 -10.676 1.00 92.69 77 LEU A C 1
ATOM 587 O O . LEU A 1 77 ? 6.845 -0.226 -9.939 1.00 92.69 77 LEU A O 1
ATOM 591 N N . TRP A 1 78 ? 7.705 0.342 -11.935 1.00 93.69 78 TRP A N 1
ATOM 592 C CA . TRP A 1 78 ? 6.428 0.631 -12.579 1.00 93.69 78 TRP A CA 1
ATOM 593 C C . TRP A 1 78 ? 5.529 -0.606 -12.652 1.00 93.69 78 TRP A C 1
ATOM 595 O O . TRP A 1 78 ? 4.368 -0.537 -12.254 1.00 93.69 78 TRP A O 1
ATOM 605 N N . PHE A 1 79 ? 6.049 -1.764 -13.072 1.00 92.62 79 PHE A N 1
ATOM 606 C CA . PHE A 1 79 ? 5.266 -3.006 -13.068 1.00 92.62 79 PHE A CA 1
ATOM 607 C C . PHE A 1 79 ? 4.820 -3.413 -11.663 1.00 92.62 79 PHE A C 1
ATOM 609 O O . PHE A 1 79 ? 3.676 -3.833 -11.475 1.00 92.62 79 PHE A O 1
ATOM 616 N N . ARG A 1 80 ? 5.678 -3.227 -10.653 1.00 89.44 80 ARG A N 1
ATOM 617 C CA . ARG A 1 80 ? 5.286 -3.426 -9.252 1.00 89.44 80 ARG A CA 1
ATOM 618 C C . ARG A 1 80 ? 4.179 -2.468 -8.829 1.00 89.44 80 ARG A C 1
ATOM 620 O O . ARG A 1 80 ? 3.235 -2.905 -8.180 1.00 89.44 80 ARG A O 1
ATOM 627 N N . TYR A 1 81 ? 4.250 -1.201 -9.225 1.00 90.31 81 TYR A N 1
ATOM 628 C CA . TYR A 1 81 ? 3.194 -0.229 -8.957 1.00 90.31 81 TYR A CA 1
ATOM 629 C C . TYR A 1 81 ? 1.862 -0.644 -9.602 1.00 90.31 81 TYR A C 1
ATOM 631 O O . TYR A 1 81 ? 0.851 -0.705 -8.907 1.00 90.31 81 TYR A O 1
ATOM 639 N N . GLN A 1 82 ? 1.866 -1.025 -10.883 1.00 90.62 82 GLN A N 1
ATOM 640 C CA . GLN A 1 82 ? 0.667 -1.508 -11.580 1.00 90.62 82 GLN A CA 1
ATOM 641 C C . GLN A 1 82 ? 0.059 -2.742 -10.897 1.00 90.62 82 GLN A C 1
ATOM 643 O O . GLN A 1 82 ? -1.153 -2.811 -10.706 1.00 90.62 82 GLN A O 1
ATOM 648 N N . SER A 1 83 ? 0.898 -3.686 -10.459 1.00 88.38 83 SER A N 1
ATOM 649 C CA . SER A 1 83 ? 0.448 -4.855 -9.697 1.00 88.38 83 SER A CA 1
ATOM 650 C C . SER A 1 83 ? -0.243 -4.461 -8.387 1.00 88.38 83 SER A C 1
ATOM 652 O O . SER A 1 83 ? -1.276 -5.034 -8.053 1.00 88.38 83 SER A O 1
ATOM 654 N N . LEU A 1 84 ? 0.281 -3.461 -7.671 1.00 87.06 84 LEU A N 1
ATOM 655 C CA . LEU A 1 84 ? -0.281 -3.008 -6.397 1.00 87.06 84 LEU A CA 1
ATOM 656 C C . LEU A 1 84 ? -1.614 -2.264 -6.557 1.00 87.06 84 LEU A C 1
ATOM 658 O O . LEU A 1 84 ? -2.508 -2.471 -5.742 1.00 87.06 84 LEU A O 1
ATOM 662 N N . VAL A 1 85 ? -1.778 -1.437 -7.596 1.00 87.38 85 VAL A N 1
ATOM 663 C CA . VAL A 1 85 ? -3.008 -0.644 -7.820 1.00 87.38 85 VAL A CA 1
ATOM 664 C C . VAL A 1 85 ? -4.248 -1.530 -7.998 1.00 87.38 85 VAL A C 1
ATOM 666 O O . VAL A 1 85 ? -5.342 -1.178 -7.554 1.00 87.38 85 VAL A O 1
ATOM 669 N N . VAL A 1 86 ? -4.083 -2.708 -8.605 1.00 88.50 86 VAL A N 1
ATOM 670 C CA . VAL A 1 86 ? -5.184 -3.649 -8.869 1.00 88.50 86 VAL A CA 1
ATOM 671 C C . VAL A 1 86 ? -5.615 -4.421 -7.608 1.00 88.50 86 VAL A C 1
ATOM 673 O O . VAL A 1 86 ? -6.732 -4.943 -7.555 1.00 88.50 86 VAL A O 1
ATOM 676 N N . LEU A 1 87 ? -4.774 -4.489 -6.569 1.00 88.06 87 LEU A N 1
ATOM 677 C CA . LEU A 1 87 ? -5.047 -5.275 -5.363 1.00 88.06 87 LEU A CA 1
ATOM 678 C C . LEU A 1 87 ? -6.055 -4.593 -4.434 1.00 88.06 87 LEU A C 1
ATOM 680 O O . LEU A 1 87 ? -5.727 -3.680 -3.683 1.00 88.06 87 LEU A O 1
ATOM 684 N N . LYS A 1 88 ? -7.279 -5.124 -4.392 1.00 89.50 88 LYS A N 1
ATOM 685 C CA . LYS A 1 88 ? -8.366 -4.602 -3.552 1.00 89.50 88 LYS A CA 1
ATOM 686 C C . LYS A 1 88 ? -8.492 -5.374 -2.235 1.00 89.50 88 LYS A C 1
ATOM 688 O O . LYS A 1 88 ? -9.344 -6.252 -2.088 1.00 89.50 88 LYS A O 1
ATOM 693 N N . PHE A 1 89 ? -7.675 -5.017 -1.244 1.00 85.69 89 PHE A N 1
ATOM 694 C CA . PHE A 1 89 ? -7.777 -5.607 0.097 1.00 85.69 89 PHE A CA 1
ATOM 695 C C . PHE A 1 89 ? -9.077 -5.213 0.813 1.00 85.69 89 PHE A C 1
ATOM 697 O O . PHE A 1 89 ? -9.521 -4.070 0.734 1.00 85.69 89 PHE A O 1
ATOM 704 N N . ARG A 1 90 ? -9.670 -6.157 1.553 1.00 85.25 90 ARG A N 1
ATOM 705 C CA . ARG A 1 90 ? -10.842 -5.904 2.416 1.00 85.25 90 ARG A CA 1
ATOM 706 C C . ARG A 1 90 ? -10.464 -5.375 3.800 1.00 85.25 90 ARG A C 1
ATOM 708 O O . ARG A 1 90 ? -11.330 -4.939 4.548 1.00 85.25 90 ARG A O 1
ATOM 715 N N . THR A 1 91 ? -9.186 -5.454 4.151 1.00 84.44 91 THR A N 1
ATOM 716 C CA . THR A 1 91 ? -8.650 -4.944 5.409 1.00 84.44 91 THR A CA 1
ATOM 717 C C . THR A 1 91 ? -8.408 -3.441 5.314 1.00 84.44 91 THR A C 1
ATOM 719 O O . THR A 1 91 ? -8.100 -2.899 4.250 1.00 84.44 91 THR A O 1
ATOM 722 N N . VAL A 1 92 ? -8.561 -2.759 6.446 1.00 84.44 92 VAL A N 1
ATOM 723 C CA . VAL A 1 92 ? -8.341 -1.316 6.557 1.00 84.44 92 VAL A CA 1
ATOM 724 C C . VAL A 1 92 ? -6.887 -1.079 6.966 1.00 84.44 92 VAL A C 1
ATOM 726 O O . VAL A 1 92 ? -6.462 -1.539 8.022 1.00 84.44 92 VAL A O 1
ATOM 729 N N . ASN A 1 93 ? -6.121 -0.381 6.125 1.00 87.81 93 ASN A N 1
ATOM 730 C CA . ASN A 1 93 ? -4.802 0.153 6.479 1.00 87.81 93 ASN A CA 1
ATOM 731 C C . ASN A 1 93 ? -4.933 1.602 6.995 1.00 87.81 93 ASN A C 1
ATOM 733 O O . ASN A 1 93 ? -6.031 2.164 7.011 1.00 87.81 93 ASN A O 1
ATOM 737 N N . LEU A 1 94 ? -3.825 2.234 7.395 1.00 86.06 94 LEU A N 1
ATOM 738 C CA . LEU A 1 94 ? -3.868 3.587 7.958 1.00 86.06 94 LEU A CA 1
ATOM 739 C C . LEU A 1 94 ? -4.366 4.635 6.947 1.00 86.06 94 LEU A C 1
ATOM 741 O O . LEU A 1 94 ? -5.150 5.511 7.311 1.00 86.06 94 LEU A O 1
ATOM 745 N N . LYS A 1 95 ? -3.966 4.530 5.673 1.00 89.69 95 LYS A N 1
ATOM 746 C CA . LYS A 1 95 ? -4.427 5.429 4.600 1.00 89.69 95 LYS A CA 1
ATOM 747 C C . LYS A 1 95 ? -5.938 5.346 4.396 1.00 89.69 95 LYS A C 1
ATOM 749 O O . LYS A 1 95 ? -6.625 6.364 4.429 1.00 89.69 95 LYS A O 1
ATOM 754 N N . ARG A 1 96 ? -6.467 4.131 4.251 1.00 90.25 96 ARG A N 1
ATOM 755 C CA . ARG A 1 96 ? -7.899 3.857 4.075 1.00 90.25 96 ARG A CA 1
ATOM 756 C C . ARG A 1 96 ? -8.697 4.250 5.307 1.00 90.25 96 ARG A C 1
ATOM 758 O O . ARG A 1 96 ? -9.774 4.808 5.153 1.00 90.25 96 ARG A O 1
ATOM 765 N N . ALA A 1 97 ? -8.163 4.045 6.514 1.00 89.25 97 ALA A N 1
ATOM 766 C CA . ALA A 1 97 ? -8.794 4.529 7.741 1.00 89.25 97 ALA A CA 1
ATOM 767 C C . ALA A 1 97 ? -8.990 6.052 7.707 1.00 89.25 97 ALA A C 1
ATOM 769 O O . ALA A 1 97 ? -10.061 6.542 8.051 1.00 89.25 97 ALA A O 1
ATOM 770 N N . ARG A 1 98 ? -7.992 6.808 7.237 1.00 88.81 98 ARG A N 1
ATOM 771 C CA . ARG A 1 98 ? -8.105 8.270 7.116 1.00 88.81 98 ARG A CA 1
ATOM 772 C C . ARG A 1 98 ? -9.087 8.697 6.036 1.00 88.81 98 ARG A C 1
ATOM 774 O O . ARG A 1 98 ? -9.859 9.615 6.282 1.00 88.81 98 ARG A O 1
ATOM 781 N N . ILE A 1 99 ? -9.109 8.014 4.891 1.00 90.19 99 ILE A N 1
ATOM 782 C CA . ILE A 1 99 ? -10.117 8.239 3.841 1.00 90.19 99 ILE A CA 1
ATOM 783 C C . ILE A 1 99 ? -11.529 8.013 4.401 1.00 90.19 99 ILE A C 1
ATOM 785 O O . ILE A 1 99 ? -12.406 8.856 4.226 1.00 90.19 99 ILE A O 1
ATOM 789 N N . LEU A 1 100 ? -11.734 6.916 5.138 1.00 91.00 100 LEU A N 1
ATOM 790 C CA . LEU A 1 100 ? -13.008 6.603 5.786 1.00 91.00 100 LEU A CA 1
ATOM 791 C C . LEU A 1 100 ? -13.424 7.698 6.771 1.00 91.00 100 LEU A C 1
ATOM 793 O O . LEU A 1 100 ? -14.549 8.181 6.692 1.00 91.00 100 LEU A O 1
ATOM 797 N N . VAL A 1 101 ? -12.524 8.124 7.664 1.00 88.56 101 VAL A N 1
ATOM 798 C CA . VAL A 1 101 ? -12.833 9.173 8.648 1.00 88.56 101 VAL A CA 1
ATOM 799 C C . VAL A 1 101 ? -13.101 10.511 7.965 1.00 88.56 101 VAL A C 1
ATOM 801 O O . VAL A 1 101 ? -14.084 11.169 8.290 1.00 88.56 101 VAL A O 1
ATOM 804 N N . ARG A 1 102 ? -12.283 10.898 6.981 1.00 89.19 102 ARG A N 1
ATOM 805 C CA . ARG A 1 102 ? -12.481 12.128 6.207 1.00 89.19 102 ARG A CA 1
ATOM 806 C C . ARG A 1 102 ? -13.849 12.140 5.530 1.00 89.19 102 ARG A C 1
ATOM 808 O O . ARG A 1 102 ? -14.573 13.121 5.653 1.00 89.19 102 ARG A O 1
ATOM 815 N N . SER A 1 103 ? -14.205 11.058 4.840 1.00 90.38 103 SER A N 1
ATOM 816 C CA . SER A 1 103 ? -15.488 10.946 4.141 1.00 90.38 103 SER A CA 1
ATOM 817 C C . SER A 1 103 ? -16.671 10.910 5.113 1.00 90.38 103 SER A C 1
ATOM 819 O O . SER A 1 103 ? -17.689 11.556 4.874 1.00 90.38 103 SER A O 1
ATOM 821 N N . HIS A 1 104 ? -16.517 10.242 6.258 1.00 90.38 104 HIS A N 1
ATOM 822 C CA . HIS A 1 104 ? -17.552 10.190 7.285 1.00 90.38 104 HIS A CA 1
ATOM 823 C C . HIS A 1 104 ? -17.816 11.562 7.917 1.00 90.38 104 HIS A C 1
ATOM 825 O O . HIS A 1 104 ? -18.970 11.948 8.078 1.00 90.38 104 HIS A O 1
ATOM 831 N N . VAL A 1 105 ? -16.760 12.312 8.245 1.00 87.12 105 VAL A N 1
ATOM 832 C CA . VAL A 1 105 ? -16.878 13.632 8.881 1.00 87.12 105 VAL A CA 1
ATOM 833 C C . VAL A 1 105 ? -17.348 14.696 7.888 1.00 87.12 105 VAL A C 1
ATOM 835 O O . VAL A 1 105 ? -18.194 15.509 8.239 1.00 87.12 105 VAL A O 1
ATOM 838 N N . ALA A 1 106 ? -16.819 14.702 6.661 1.00 88.75 106 ALA A N 1
ATOM 839 C CA . ALA A 1 106 ? -17.131 15.741 5.679 1.00 88.75 106 ALA A CA 1
ATOM 840 C C . ALA A 1 106 ? -18.448 15.495 4.929 1.00 88.75 106 ALA A C 1
ATOM 842 O O . ALA A 1 106 ? -19.175 16.442 4.648 1.00 88.75 106 ALA A O 1
ATOM 843 N N . ASN A 1 107 ? -18.751 14.236 4.595 1.00 89.12 107 ASN A N 1
ATOM 844 C CA . ASN A 1 107 ? -19.842 13.888 3.680 1.00 89.12 107 ASN A CA 1
ATOM 845 C C . ASN A 1 107 ? -20.921 13.008 4.328 1.00 89.12 107 ASN A C 1
ATOM 847 O O . ASN A 1 107 ? -21.882 12.645 3.657 1.00 89.12 107 ASN A O 1
ATOM 851 N N . HIS A 1 108 ? -20.763 12.614 5.597 1.00 90.62 108 HIS A N 1
ATOM 852 C CA . HIS A 1 108 ? -21.633 11.640 6.272 1.00 90.62 108 HIS A CA 1
ATOM 853 C C . HIS A 1 108 ? -21.748 10.289 5.539 1.00 90.62 108 HIS A C 1
ATOM 855 O O . HIS A 1 108 ? -22.711 9.546 5.726 1.00 90.62 108 HIS A O 1
ATOM 861 N N . THR A 1 109 ? -20.739 9.932 4.735 1.00 91.25 109 THR A N 1
ATOM 862 C CA . THR A 1 109 ? -20.694 8.680 3.967 1.00 91.25 109 THR A CA 1
ATOM 863 C C . THR A 1 109 ? -19.537 7.792 4.399 1.00 91.25 109 THR A C 1
ATOM 865 O O . THR A 1 109 ? -18.453 8.278 4.710 1.00 91.25 109 THR A O 1
ATOM 868 N N . VAL A 1 110 ? -19.736 6.473 4.361 1.00 91.06 110 VAL A N 1
ATOM 869 C CA . VAL A 1 110 ? -18.679 5.486 4.624 1.00 91.06 110 VAL A CA 1
ATOM 870 C C . VAL A 1 110 ? -18.401 4.715 3.329 1.00 91.06 110 VAL A C 1
ATOM 872 O O . VAL A 1 110 ? -19.179 3.823 2.983 1.00 91.06 110 VAL A O 1
ATOM 875 N N . PRO A 1 111 ? -17.346 5.069 2.568 1.00 90.81 111 PRO A N 1
ATOM 876 C CA . PRO A 1 111 ? -17.043 4.398 1.309 1.00 90.81 111 PRO A CA 1
ATOM 877 C C . PRO A 1 111 ? -16.666 2.927 1.525 1.00 90.81 111 PRO A C 1
ATOM 879 O O . PRO A 1 111 ? -16.056 2.551 2.524 1.00 90.81 111 PRO A O 1
ATOM 882 N N . GLY A 1 112 ? -17.021 2.076 0.562 1.00 91.44 112 GLY A N 1
ATOM 883 C CA . GLY A 1 112 ? -16.592 0.678 0.553 1.00 91.44 112 GLY A CA 1
ATOM 884 C C . GLY A 1 112 ? -15.107 0.525 0.200 1.00 91.44 112 GLY A C 1
ATOM 885 O O . GLY A 1 112 ? -14.488 1.428 -0.361 1.00 91.44 112 GLY A O 1
ATOM 886 N N . TYR A 1 113 ? -14.543 -0.664 0.445 1.00 89.69 113 TYR A N 1
ATOM 887 C CA . TYR A 1 113 ? -13.115 -0.944 0.212 1.00 89.69 113 TYR A CA 1
ATOM 888 C C . TYR A 1 113 ? -12.653 -0.699 -1.236 1.00 89.69 113 TYR A C 1
ATOM 890 O O . TYR A 1 113 ? -11.489 -0.383 -1.456 1.00 89.69 113 TYR A O 1
ATOM 898 N N . VAL A 1 114 ? -13.554 -0.827 -2.218 1.00 90.69 114 VAL A N 1
ATOM 899 C CA . VAL A 1 114 ? -13.260 -0.552 -3.632 1.00 90.69 114 VAL A CA 1
ATOM 900 C C . VAL A 1 114 ? -13.048 0.941 -3.873 1.00 90.69 114 VAL A C 1
ATOM 902 O O . VAL A 1 114 ? -12.025 1.313 -4.434 1.00 90.69 114 VAL A O 1
ATOM 905 N N . ALA A 1 115 ? -13.961 1.782 -3.384 1.00 91.00 115 ALA A N 1
ATOM 906 C CA . ALA A 1 115 ? -13.852 3.233 -3.502 1.00 91.00 115 ALA A CA 1
ATOM 907 C C . ALA A 1 115 ? -12.630 3.762 -2.733 1.00 91.00 115 ALA A C 1
ATOM 909 O O . ALA A 1 115 ? -11.873 4.573 -3.254 1.00 91.00 115 ALA A O 1
ATOM 910 N N . CYS A 1 116 ? -12.360 3.226 -1.534 1.00 90.62 116 CYS A N 1
ATOM 911 C CA . CYS A 1 116 ? -11.144 3.573 -0.795 1.00 90.62 116 CYS A CA 1
ATOM 912 C C . CYS A 1 116 ? -9.860 3.187 -1.544 1.00 90.62 116 CYS A C 1
ATOM 914 O O . CYS A 1 116 ? -8.865 3.887 -1.418 1.00 90.62 116 CYS A O 1
ATOM 916 N N . ASN A 1 117 ? -9.860 2.079 -2.293 1.00 90.88 117 ASN A N 1
ATOM 917 C CA . ASN A 1 117 ? -8.710 1.654 -3.094 1.00 90.88 117 ASN A CA 1
ATOM 918 C C . ASN A 1 117 ? -8.471 2.569 -4.301 1.00 90.88 117 ASN A C 1
ATOM 920 O O . ASN A 1 117 ? -7.334 2.732 -4.718 1.00 90.88 117 ASN A O 1
ATOM 924 N N . GLU A 1 118 ? -9.535 3.124 -4.881 1.00 90.38 118 GLU A N 1
ATOM 925 C CA . GLU A 1 118 ? -9.453 4.060 -6.009 1.00 90.38 118 GLU A CA 1
ATOM 926 C C . GLU A 1 118 ? -8.987 5.453 -5.561 1.00 90.38 118 GLU A C 1
ATOM 928 O O . GLU A 1 118 ? -8.248 6.113 -6.286 1.00 90.38 118 GLU A O 1
ATOM 933 N N . GLU A 1 119 ? -9.358 5.877 -4.350 1.00 89.31 119 GLU A N 1
ATOM 934 C CA . GLU A 1 119 ? -8.891 7.135 -3.752 1.00 89.31 119 GLU A CA 1
ATOM 935 C C . GLU A 1 119 ? -7.477 7.023 -3.139 1.00 89.31 119 GLU A C 1
ATOM 937 O O . GLU A 1 119 ? -6.763 8.019 -2.997 1.00 89.31 119 GLU A O 1
ATOM 942 N N . GLU A 1 120 ? -7.038 5.817 -2.765 1.00 89.19 120 GLU A N 1
ATOM 943 C CA . GLU A 1 120 ? -5.744 5.593 -2.121 1.00 89.19 120 GLU A CA 1
ATOM 944 C C . GLU A 1 120 ? -4.563 5.893 -3.057 1.00 89.19 120 GLU A C 1
ATOM 946 O O . GLU A 1 120 ? -4.251 5.148 -3.985 1.00 89.19 120 GLU A O 1
ATOM 951 N N . ASN A 1 121 ? -3.798 6.936 -2.729 1.00 87.88 121 ASN A N 1
ATOM 952 C CA . ASN A 1 121 ? -2.503 7.160 -3.356 1.00 87.88 121 ASN A CA 1
ATOM 953 C C . ASN A 1 121 ? -1.407 6.327 -2.663 1.00 87.88 121 ASN A C 1
ATOM 955 O O . ASN A 1 121 ? -0.999 6.595 -1.524 1.00 87.88 121 ASN A O 1
ATOM 959 N N . ILE A 1 122 ? -0.898 5.314 -3.370 1.00 86.56 122 ILE A N 1
ATOM 960 C CA . ILE A 1 122 ? 0.148 4.410 -2.867 1.00 86.56 122 ILE A CA 1
ATOM 961 C C . ILE A 1 122 ? 1.471 5.157 -2.628 1.00 86.56 122 ILE A C 1
ATOM 963 O O . ILE A 1 122 ? 2.152 4.867 -1.645 1.00 86.56 122 ILE A O 1
ATOM 967 N N . LEU A 1 123 ? 1.806 6.144 -3.465 1.00 85.56 123 LEU A N 1
ATOM 968 C CA . LEU A 1 123 ? 3.082 6.868 -3.415 1.00 85.56 123 LEU A CA 1
ATOM 969 C C . LEU A 1 123 ? 3.106 7.966 -2.347 1.00 85.56 123 LEU A C 1
ATOM 971 O O . LEU A 1 123 ? 4.168 8.290 -1.819 1.00 85.56 123 LEU A O 1
ATOM 975 N N . THR A 1 124 ? 1.948 8.523 -1.989 1.00 85.81 124 THR A N 1
ATOM 976 C CA . THR A 1 124 ? 1.871 9.543 -0.938 1.00 85.81 124 THR A CA 1
ATOM 977 C C . THR A 1 124 ? 2.158 8.926 0.426 1.00 85.81 124 THR A C 1
ATOM 979 O O . THR A 1 124 ? 1.539 7.933 0.814 1.00 85.81 124 THR A O 1
ATOM 982 N N . TRP A 1 125 ? 3.069 9.520 1.198 1.00 80.44 125 TRP A N 1
ATOM 983 C CA . TRP A 1 125 ? 3.295 9.078 2.573 1.00 80.44 125 TRP A CA 1
ATOM 984 C C . TRP A 1 125 ? 2.069 9.394 3.427 1.00 80.44 125 TRP A C 1
ATOM 986 O O . TRP A 1 125 ? 1.531 10.499 3.399 1.00 80.44 125 TRP A O 1
ATOM 996 N N . GLU A 1 126 ? 1.671 8.430 4.248 1.00 80.00 126 GLU A N 1
ATOM 997 C CA . GLU A 1 126 ? 0.607 8.553 5.239 1.00 80.00 126 GLU A CA 1
ATOM 998 C C . GLU A 1 126 ? 0.698 9.838 6.069 1.00 80.00 126 GLU A C 1
ATOM 1000 O O . GLU A 1 126 ? -0.331 10.428 6.355 1.00 80.00 126 GLU A O 1
ATOM 1005 N N . ARG A 1 127 ? 1.892 10.344 6.411 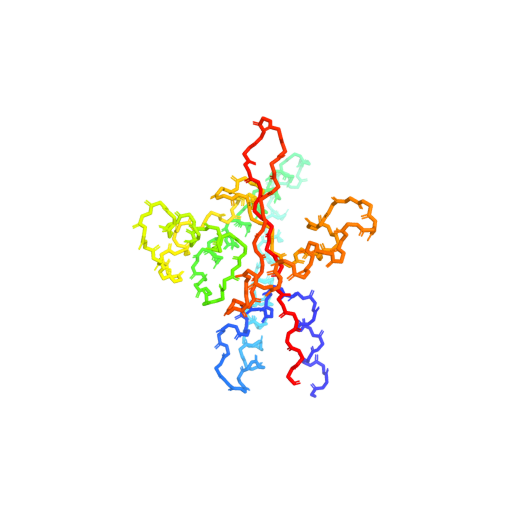1.00 78.56 127 ARG A N 1
ATOM 1006 C CA . ARG A 1 127 ? 2.053 11.577 7.208 1.00 78.56 127 ARG A CA 1
ATOM 1007 C C . ARG A 1 127 ? 1.400 12.819 6.581 1.00 78.56 127 ARG A C 1
ATOM 1009 O O . ARG A 1 127 ? 1.018 13.722 7.317 1.00 78.56 127 ARG A O 1
ATOM 1016 N N . PHE A 1 128 ? 1.248 12.848 5.259 1.00 81.94 128 PHE A N 1
ATOM 1017 C CA . PHE A 1 128 ? 0.653 13.973 4.532 1.00 81.94 128 PHE A CA 1
ATOM 1018 C C . PHE A 1 128 ? -0.865 13.841 4.340 1.00 81.94 128 PHE A C 1
ATOM 1020 O O . PHE A 1 128 ? -1.493 14.754 3.814 1.00 81.94 128 PHE A O 1
ATOM 1027 N N . LEU A 1 129 ? -1.467 12.719 4.749 1.00 81.19 129 LEU A N 1
ATOM 1028 C CA . LEU A 1 129 ? -2.911 12.511 4.656 1.00 81.19 129 LEU A CA 1
ATOM 1029 C C . LEU A 1 129 ? -3.631 13.143 5.844 1.00 81.19 129 LEU A C 1
ATOM 1031 O O . LEU A 1 129 ? -3.300 12.850 6.997 1.00 81.19 129 LEU A O 1
ATOM 1035 N N . GLN A 1 130 ? -4.668 13.919 5.539 1.00 80.88 130 GLN A N 1
ATOM 1036 C CA . GLN A 1 130 ? -5.569 14.507 6.522 1.00 80.88 130 GLN A CA 1
ATOM 1037 C C . GLN A 1 130 ? -6.895 13.738 6.614 1.00 80.88 130 GLN A C 1
ATOM 1039 O O . GLN A 1 130 ? -7.384 13.249 5.590 1.00 80.88 130 GLN A O 1
ATOM 1044 N N . PRO A 1 131 ? -7.503 13.649 7.810 1.00 83.94 131 PRO A N 1
ATOM 1045 C CA . PRO A 1 131 ? -6.996 14.138 9.102 1.00 83.94 131 PRO A CA 1
ATOM 1046 C C . PRO A 1 131 ? -5.830 13.291 9.652 1.00 83.94 131 PRO A C 1
ATOM 1048 O O . PRO A 1 131 ? -5.722 12.093 9.366 1.00 83.94 131 PRO A O 1
ATOM 1051 N N . ARG A 1 132 ? -4.957 13.897 10.469 1.00 86.00 132 ARG A N 1
ATOM 1052 C CA . ARG A 1 132 ? -3.890 13.182 11.190 1.00 86.00 132 ARG A CA 1
ATOM 1053 C C . ARG A 1 132 ? -4.482 12.367 12.337 1.00 86.00 132 ARG A C 1
ATOM 1055 O O . ARG A 1 132 ? -4.896 12.919 13.351 1.00 86.00 132 ARG A O 1
ATOM 1062 N N . ILE A 1 133 ? -4.500 11.046 12.175 1.00 86.50 133 ILE A N 1
ATOM 1063 C CA . ILE A 1 133 ? -4.990 10.111 13.193 1.00 86.50 133 ILE A CA 1
ATOM 1064 C C . ILE A 1 133 ? -3.892 9.112 13.546 1.00 86.50 133 ILE A C 1
ATOM 1066 O O . ILE A 1 133 ? -3.322 8.469 12.657 1.00 86.50 133 ILE A O 1
ATOM 1070 N N . SER A 1 134 ? -3.643 8.962 14.845 1.00 87.12 134 SER A N 1
ATOM 1071 C CA . SER A 1 134 ? -2.760 7.950 15.421 1.00 87.12 134 SER A CA 1
ATOM 1072 C C . SER A 1 134 ? -3.598 6.922 16.176 1.00 87.12 134 SER A C 1
ATOM 1074 O O . SER A 1 134 ? -4.293 7.263 17.132 1.00 87.12 134 SER A O 1
ATOM 1076 N N . PHE A 1 135 ? -3.538 5.662 15.745 1.00 86.62 135 PHE A N 1
ATOM 1077 C CA . PHE A 1 135 ? -4.259 4.551 16.370 1.00 86.62 135 PHE A CA 1
ATOM 1078 C C . PHE A 1 135 ? -3.351 3.756 17.308 1.00 86.62 135 PHE A C 1
ATOM 1080 O O . PHE A 1 135 ? -2.164 3.599 17.033 1.00 86.62 135 PHE A O 1
ATOM 1087 N N . GLY A 1 136 ? -3.929 3.206 18.378 1.00 86.19 136 GLY A N 1
ATOM 1088 C CA . GLY A 1 136 ? -3.211 2.361 19.335 1.00 86.19 136 GLY A CA 1
ATOM 1089 C C . GLY A 1 136 ? -2.237 3.143 20.212 1.00 86.19 136 GLY A C 1
ATOM 1090 O O . GLY A 1 136 ? -1.201 2.615 20.605 1.00 86.19 136 GLY A O 1
ATOM 1091 N N . VAL A 1 137 ? -2.540 4.412 20.483 1.00 88.00 137 VAL A N 1
ATOM 1092 C CA . VAL A 1 137 ? -1.680 5.258 21.310 1.00 88.00 137 VAL A CA 1
ATOM 1093 C C . VAL A 1 137 ? -1.747 4.764 22.763 1.00 88.00 137 VAL A C 1
ATOM 1095 O O . VAL A 1 137 ? -2.855 4.534 23.262 1.00 88.00 137 VAL A O 1
ATOM 1098 N N . PRO A 1 138 ? -0.601 4.573 23.446 1.00 86.38 138 PRO A N 1
ATOM 1099 C CA . PRO A 1 138 ? -0.587 4.223 24.863 1.00 86.38 138 PRO A CA 1
ATOM 1100 C C . PRO A 1 138 ? -1.316 5.297 25.674 1.00 86.38 138 PRO A C 1
ATOM 1102 O O . PRO A 1 138 ? -1.185 6.493 25.396 1.00 86.38 138 PRO A O 1
ATOM 1105 N N . MET A 1 139 ? -2.116 4.874 26.652 1.00 82.25 139 MET A N 1
ATOM 1106 C CA . MET A 1 139 ? -2.967 5.778 27.430 1.00 82.25 139 MET A CA 1
ATOM 1107 C C . MET A 1 139 ? -2.128 6.804 28.207 1.00 82.25 139 MET A C 1
ATOM 1109 O O . MET A 1 139 ? -2.513 7.965 28.306 1.00 82.25 139 MET A O 1
ATOM 1113 N N . GLU A 1 140 ? -0.927 6.417 28.627 1.00 81.94 140 GLU A N 1
ATOM 1114 C CA . GLU A 1 140 ? 0.084 7.258 29.270 1.00 81.94 140 GLU A CA 1
ATOM 1115 C C . GLU A 1 140 ? 0.447 8.473 28.403 1.00 81.94 140 GLU A C 1
ATOM 1117 O O . GLU A 1 140 ? 0.573 9.591 28.898 1.00 81.94 140 GLU A O 1
ATOM 1122 N N . ARG A 1 141 ? 0.552 8.281 27.079 1.00 82.38 141 ARG A N 1
ATOM 1123 C CA . ARG A 1 141 ? 0.827 9.370 26.133 1.00 82.38 141 ARG A CA 1
ATOM 1124 C C . ARG A 1 141 ? -0.380 10.288 25.937 1.00 82.38 141 ARG A C 1
ATOM 1126 O O . ARG A 1 141 ? -0.191 11.470 25.685 1.00 82.38 141 ARG A O 1
ATOM 1133 N N . MET A 1 142 ? -1.602 9.763 26.030 1.00 81.06 142 MET A N 1
ATOM 1134 C CA . MET A 1 142 ? -2.821 10.568 25.870 1.00 81.06 142 MET A CA 1
ATOM 1135 C C . MET A 1 142 ? -3.116 11.448 27.086 1.00 81.06 142 MET A C 1
ATOM 1137 O O . MET A 1 142 ? -3.722 12.503 26.927 1.00 81.06 142 MET A O 1
ATOM 1141 N N . LEU A 1 143 ? -2.718 11.005 28.280 1.00 80.12 143 LEU A N 1
ATOM 1142 C CA . LEU A 1 143 ? -3.023 11.679 29.542 1.00 80.12 143 LEU A CA 1
ATOM 1143 C C . LEU A 1 143 ? -2.070 12.825 29.888 1.00 80.12 143 LEU A C 1
ATOM 1145 O O . LEU A 1 143 ? -2.418 13.591 30.774 1.00 80.12 143 LEU A O 1
ATOM 1149 N N . GLY A 1 144 ? -0.907 12.916 29.223 1.00 68.31 144 GLY A N 1
ATOM 1150 C CA . GLY A 1 144 ? 0.095 13.992 29.308 1.00 68.31 144 GLY A CA 1
ATOM 1151 C C . GLY A 1 144 ? 0.085 14.835 30.594 1.00 68.31 144 GLY A C 1
ATOM 1152 O O . GLY A 1 144 ? -0.729 15.738 30.730 1.00 68.31 144 GLY A O 1
ATOM 1153 N N . GLY A 1 145 ? 1.014 14.608 31.525 1.00 65.94 145 GLY A N 1
ATOM 1154 C CA . GLY A 1 145 ? 1.076 15.374 32.780 1.00 65.94 145 GLY A CA 1
ATOM 1155 C C . GLY A 1 145 ? 1.685 14.579 33.932 1.00 65.94 145 GLY A C 1
ATOM 1156 O O . GLY A 1 145 ? 2.189 13.479 33.712 1.00 65.94 145 GLY A O 1
ATOM 1157 N N . GLU A 1 146 ? 1.638 15.135 35.144 1.00 60.44 146 GLU A N 1
ATOM 1158 C CA . GLU A 1 146 ? 2.080 14.460 36.373 1.00 60.44 146 GLU A CA 1
ATOM 1159 C C . GLU A 1 146 ? 1.170 13.267 36.729 1.00 60.44 146 GLU A C 1
ATOM 1161 O O . GLU A 1 146 ? -0.040 13.305 36.507 1.00 60.44 146 GLU A O 1
ATOM 1166 N N . GLU A 1 147 ? 1.747 12.209 37.314 1.00 64.06 147 GLU A N 1
ATOM 1167 C CA . GLU A 1 147 ? 1.047 10.947 37.630 1.00 64.06 147 GLU A CA 1
ATOM 1168 C C . GLU A 1 147 ? -0.175 11.123 38.552 1.00 64.06 147 GLU A C 1
ATOM 1170 O O . GLU A 1 147 ? -1.108 10.319 38.516 1.00 64.06 147 GLU A O 1
ATOM 1175 N N . SER A 1 148 ? -0.202 12.180 39.369 1.00 59.78 148 SER A N 1
ATOM 1176 C CA . SER A 1 148 ? -1.262 12.441 40.350 1.00 59.78 148 SER A CA 1
ATOM 1177 C C . SER A 1 148 ? -2.619 12.757 39.706 1.00 59.78 148 SER A C 1
ATOM 1179 O O . SER A 1 14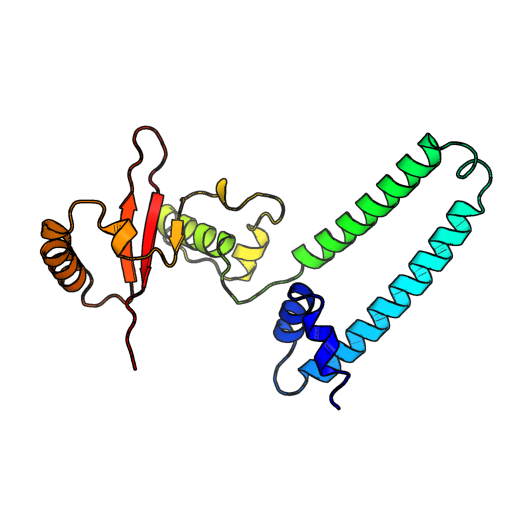8 ? -3.654 12.372 40.249 1.00 59.78 148 SER A O 1
ATOM 1181 N N . THR A 1 149 ? -2.638 13.388 38.528 1.00 67.38 149 THR A N 1
ATOM 1182 C CA . THR A 1 149 ? -3.862 13.765 37.793 1.00 67.38 149 THR A CA 1
ATOM 1183 C C . THR A 1 149 ? -4.348 12.682 36.827 1.00 67.38 149 THR A C 1
ATOM 1185 O O . THR A 1 149 ? -5.472 12.758 36.320 1.00 67.38 149 THR A O 1
ATOM 1188 N N . HIS A 1 150 ? -3.530 11.658 36.560 1.00 75.00 150 HIS A N 1
ATOM 1189 C CA . HIS A 1 150 ? -3.852 10.609 35.587 1.00 75.00 150 HIS A CA 1
ATOM 1190 C C . HIS A 1 150 ? -5.024 9.737 36.036 1.00 75.00 150 HIS A C 1
ATOM 1192 O O . HIS A 1 150 ? -5.903 9.453 35.227 1.00 75.00 150 HIS A O 1
ATOM 1198 N N . MET A 1 151 ? -5.092 9.354 37.314 1.00 77.06 151 MET A N 1
ATOM 1199 C CA . MET A 1 151 ? -6.145 8.460 37.820 1.00 77.06 151 MET A CA 1
ATOM 1200 C C . MET A 1 151 ? -7.555 9.055 37.689 1.00 77.06 151 MET A C 1
ATOM 1202 O O . MET A 1 151 ? -8.479 8.375 37.231 1.00 77.06 151 MET A O 1
ATOM 1206 N N . ASP A 1 152 ? -7.734 10.330 38.035 1.00 81.06 152 ASP A N 1
ATOM 1207 C CA . ASP A 1 152 ? -9.037 10.998 37.935 1.00 81.06 152 ASP A CA 1
ATOM 1208 C C . ASP A 1 152 ? -9.469 11.185 36.477 1.00 81.06 152 ASP A C 1
ATOM 1210 O O . ASP A 1 152 ? -10.624 10.923 36.120 1.00 81.06 152 ASP A O 1
ATOM 1214 N N . MET A 1 153 ? -8.526 11.559 35.609 1.00 82.62 153 MET A N 1
ATOM 1215 C CA . MET A 1 153 ? -8.781 11.732 34.181 1.00 82.62 153 MET A CA 1
ATOM 1216 C C . MET A 1 153 ? -9.103 10.397 33.494 1.00 82.62 153 MET A C 1
ATOM 1218 O O . MET A 1 153 ? -10.040 10.329 32.697 1.00 82.62 153 MET A O 1
ATOM 1222 N N . VAL A 1 154 ? -8.414 9.307 33.848 1.00 84.94 154 VAL A N 1
ATOM 1223 C CA . VAL A 1 154 ? -8.739 7.950 33.375 1.00 84.94 154 VAL A CA 1
ATOM 1224 C C . VAL A 1 154 ? -10.151 7.558 33.791 1.00 84.94 154 VAL A C 1
ATOM 1226 O O . VAL A 1 154 ? -10.940 7.125 32.950 1.00 84.94 154 VAL A O 1
ATOM 1229 N N . ASN A 1 155 ? -10.510 7.748 35.063 1.00 86.00 155 ASN A N 1
ATOM 1230 C CA . ASN A 1 155 ? -11.849 7.432 35.559 1.00 86.00 155 ASN A CA 1
ATOM 1231 C C . ASN A 1 155 ? -12.937 8.242 34.841 1.00 86.00 155 ASN A C 1
ATOM 1233 O O . ASN A 1 155 ? -14.000 7.704 34.514 1.00 86.00 155 ASN A O 1
ATOM 1237 N N . MET A 1 156 ? -12.677 9.520 34.557 1.00 87.31 156 MET A N 1
ATOM 1238 C CA . MET A 1 156 ? -13.568 10.363 33.764 1.00 87.31 156 MET A CA 1
ATOM 1239 C C . MET A 1 156 ? -13.713 9.843 32.327 1.00 87.31 156 MET A C 1
ATOM 1241 O O . MET A 1 156 ? -14.839 9.680 31.856 1.00 87.31 156 MET A O 1
ATOM 1245 N N . LEU A 1 157 ? -12.609 9.529 31.642 1.00 87.50 157 LEU A N 1
ATOM 1246 C CA . LEU A 1 157 ? -12.618 9.018 30.267 1.00 87.50 157 LEU A CA 1
ATOM 1247 C C . LEU A 1 157 ? -13.311 7.653 30.163 1.00 87.50 157 LEU A C 1
ATOM 1249 O O . LEU A 1 157 ? -14.101 7.434 29.246 1.00 87.50 157 LEU A O 1
ATOM 1253 N N . LEU A 1 158 ? -13.086 6.749 31.120 1.00 87.25 158 LEU A N 1
ATOM 1254 C CA . LEU A 1 158 ? -13.759 5.449 31.171 1.00 87.25 158 LEU A CA 1
ATOM 1255 C C . LEU A 1 158 ? -15.272 5.588 31.380 1.00 87.25 158 LEU A C 1
ATOM 1257 O O . LEU A 1 158 ? -16.034 4.825 30.782 1.00 87.25 158 LEU A O 1
ATOM 1261 N N . LYS A 1 159 ? -15.713 6.569 32.180 1.00 89.69 159 LYS A N 1
ATOM 1262 C CA . LYS A 1 159 ? -17.138 6.901 32.341 1.00 89.69 159 LYS A CA 1
ATOM 1263 C C . LYS A 1 159 ? -17.723 7.524 31.073 1.00 89.69 159 LYS A C 1
ATOM 1265 O O . LYS A 1 159 ? -18.796 7.102 30.650 1.00 89.69 159 LYS A O 1
ATOM 1270 N N . LEU A 1 160 ? -17.029 8.486 30.460 1.00 90.81 160 LEU A N 1
ATOM 1271 C CA . LEU A 1 160 ? -17.497 9.198 29.266 1.00 90.81 160 LEU A CA 1
ATOM 1272 C C . LEU A 1 160 ? -17.643 8.252 28.071 1.00 90.81 160 LEU A C 1
ATOM 1274 O O . LEU A 1 160 ? -18.676 8.227 27.410 1.00 90.81 160 LEU A O 1
ATOM 1278 N N . TYR A 1 161 ? -16.635 7.415 27.843 1.00 89.69 161 TYR A N 1
ATOM 1279 C CA . TYR A 1 161 ? -16.614 6.454 26.749 1.00 89.69 161 TYR A CA 1
ATOM 1280 C C . TYR A 1 161 ? -17.205 5.101 27.147 1.00 89.69 161 TYR A C 1
ATOM 1282 O O . TYR A 1 161 ? -16.900 4.119 26.487 1.00 89.69 161 TYR A O 1
ATOM 1290 N N . LYS A 1 162 ? -17.999 4.975 28.222 1.00 89.56 162 LYS A N 1
ATOM 1291 C CA . LYS A 1 162 ? -18.411 3.675 28.802 1.00 89.56 162 LYS A CA 1
ATOM 1292 C C . LYS A 1 162 ? -18.911 2.651 27.771 1.00 89.56 162 LYS A C 1
ATOM 1294 O O . LYS A 1 162 ? -18.545 1.483 27.870 1.00 89.56 162 LYS A O 1
ATOM 1299 N N . ASN A 1 163 ? -19.683 3.098 26.782 1.00 91.31 163 ASN A N 1
ATOM 1300 C CA . ASN A 1 163 ? -20.284 2.240 25.754 1.00 91.31 163 ASN A CA 1
ATOM 1301 C C . ASN A 1 163 ? -19.389 2.019 24.522 1.00 91.31 163 ASN A C 1
ATOM 1303 O O . ASN A 1 163 ? -19.700 1.182 23.679 1.00 91.31 163 ASN A O 1
ATOM 1307 N N . GLU A 1 164 ? -18.267 2.730 24.435 1.00 89.94 164 GLU A N 1
ATOM 1308 C CA . GLU A 1 164 ? -17.338 2.660 23.315 1.00 89.94 164 GLU A CA 1
ATOM 1309 C C . GLU A 1 164 ? -16.165 1.723 23.610 1.00 89.94 164 GLU A C 1
ATOM 1311 O O . GLU A 1 164 ? -15.675 1.623 24.741 1.00 89.94 164 GLU A O 1
ATOM 1316 N N . LYS A 1 165 ? -15.667 1.055 22.563 1.00 90.31 165 LYS A N 1
ATOM 1317 C CA . LYS A 1 165 ? -14.469 0.192 22.628 1.00 90.31 165 LYS A CA 1
ATOM 1318 C C . LYS A 1 165 ? -13.155 0.974 22.534 1.00 90.31 165 LYS A C 1
ATOM 1320 O O . LYS A 1 165 ? -12.078 0.390 22.633 1.00 90.31 165 LYS A O 1
ATOM 1325 N N . TYR A 1 166 ? -13.237 2.280 22.325 1.00 89.31 166 TYR A N 1
ATOM 1326 C CA . TYR A 1 166 ? -12.100 3.167 22.139 1.00 89.31 166 TYR A CA 1
ATOM 1327 C C . TYR A 1 166 ? -12.278 4.446 22.958 1.00 89.31 166 TYR A C 1
ATOM 1329 O O . TYR A 1 166 ? -13.370 4.742 23.443 1.00 89.31 166 TYR A O 1
ATOM 1337 N N . ILE A 1 167 ? -11.187 5.187 23.115 1.00 90.38 167 ILE A N 1
ATOM 1338 C CA . ILE A 1 167 ? -11.160 6.538 23.674 1.00 90.38 167 ILE A CA 1
ATOM 1339 C C . ILE A 1 167 ? -10.471 7.434 22.645 1.00 90.38 167 ILE A C 1
ATOM 1341 O O . ILE A 1 167 ? -9.427 7.068 22.099 1.00 90.38 167 ILE A O 1
ATOM 1345 N N . LEU A 1 168 ? -11.084 8.585 22.371 1.00 89.50 168 LEU A N 1
ATOM 1346 C CA . LEU A 1 168 ? -10.601 9.587 21.427 1.00 89.50 168 LEU A CA 1
ATOM 1347 C C . LEU A 1 168 ? -10.169 10.844 22.194 1.00 89.50 168 LEU A C 1
ATOM 1349 O O . LEU A 1 168 ? -10.967 11.412 22.941 1.00 89.50 168 LEU A O 1
ATOM 1353 N N . CYS A 1 169 ? -8.937 11.295 21.965 1.00 86.62 169 CYS A N 1
ATOM 1354 C CA . CYS A 1 169 ? -8.448 12.596 22.424 1.00 86.62 169 CYS A CA 1
ATOM 1355 C C . CYS A 1 169 ? -7.903 13.408 21.250 1.00 86.62 169 CYS A C 1
ATOM 1357 O O . CYS A 1 169 ? -7.472 12.856 20.237 1.00 86.62 169 CYS A O 1
ATOM 1359 N N . VAL A 1 170 ? -7.909 14.729 21.404 1.00 85.44 170 VAL A N 1
ATOM 1360 C CA . VAL A 1 170 ? -7.347 15.661 20.426 1.00 85.44 170 VAL A CA 1
ATOM 1361 C C . VAL A 1 170 ? -6.092 16.278 21.023 1.00 85.44 170 VAL A C 1
ATOM 1363 O O . VAL A 1 170 ? -6.155 16.950 22.047 1.00 85.44 170 VAL A O 1
ATOM 1366 N N . GLU A 1 171 ? -4.957 16.051 20.375 1.00 81.56 171 GLU A N 1
ATOM 1367 C CA . GLU A 1 171 ? -3.698 16.729 20.663 1.00 81.56 171 GLU A CA 1
ATOM 1368 C C . GLU A 1 171 ? -3.624 17.968 19.758 1.00 81.56 171 GLU A C 1
ATOM 1370 O O . GLU A 1 171 ? -3.449 17.867 18.539 1.00 81.56 171 GLU A O 1
ATOM 1375 N N . GLN A 1 172 ? -3.836 19.150 20.344 1.00 68.94 172 GLN A N 1
ATOM 1376 C CA . GLN A 1 172 ? -3.649 20.427 19.655 1.00 68.94 172 GLN A CA 1
ATOM 1377 C C . GLN A 1 172 ? -2.205 20.890 19.842 1.00 68.94 172 GLN A C 1
ATOM 1379 O O . GLN A 1 172 ? -1.826 21.372 20.907 1.00 68.94 172 GLN A O 1
ATOM 1384 N N . LEU A 1 173 ? -1.396 20.757 18.792 1.00 60.62 173 LEU A N 1
ATOM 1385 C CA . LEU A 1 173 ? -0.013 21.226 18.776 1.00 60.62 173 LEU A CA 1
ATOM 1386 C C . LEU A 1 173 ? 0.057 22.647 18.171 1.00 60.62 173 LEU A C 1
ATOM 1388 O O . LEU A 1 173 ? 0.567 22.855 17.074 1.00 60.62 173 LEU A O 1
ATOM 1392 N N . GLY A 1 174 ? -0.496 23.646 18.868 1.00 64.88 174 GLY A N 1
ATOM 1393 C CA . GLY A 1 174 ? -0.384 25.061 18.474 1.00 64.88 174 GLY A CA 1
ATOM 1394 C C . GLY A 1 174 ? -0.975 25.405 17.093 1.00 64.88 174 GLY A C 1
ATOM 1395 O O . GLY A 1 174 ? -2.152 25.162 16.853 1.00 64.88 174 GLY A O 1
ATOM 1396 N N . LEU A 1 175 ? -0.169 26.019 16.208 1.00 57.03 175 LEU A N 1
ATOM 1397 C CA . LEU A 1 175 ? -0.550 26.444 14.842 1.00 57.03 175 LEU A CA 1
ATOM 1398 C C . LEU A 1 175 ? -0.714 25.284 13.834 1.00 57.03 175 LEU A C 1
ATOM 1400 O O . LEU A 1 175 ? -1.125 25.536 12.702 1.00 57.03 175 LEU A O 1
ATOM 1404 N N . GLU A 1 176 ? -0.363 24.045 14.193 1.00 64.12 176 GLU A N 1
ATOM 1405 C CA . GLU A 1 176 ? -0.561 22.887 13.313 1.00 64.12 176 GLU A CA 1
ATOM 1406 C C . GLU A 1 176 ? -1.987 22.321 13.405 1.00 64.12 176 GLU A C 1
ATOM 1408 O O . GLU A 1 176 ? -2.679 22.448 14.415 1.00 64.12 176 GLU A O 1
ATOM 1413 N N . GLU A 1 177 ? -2.422 21.650 12.334 1.00 71.62 177 GLU A N 1
ATOM 1414 C CA . GLU A 1 177 ? -3.696 20.929 12.305 1.00 71.62 177 GLU A CA 1
ATOM 1415 C C . GLU A 1 177 ? -3.783 19.890 13.437 1.00 71.62 177 GLU A C 1
ATOM 1417 O O . GLU A 1 177 ? -2.819 19.181 13.747 1.00 71.62 177 GLU A O 1
ATOM 1422 N N . ALA A 1 178 ? -4.970 19.791 14.040 1.00 80.50 178 ALA A N 1
ATOM 1423 C CA . ALA A 1 178 ? -5.232 18.927 15.184 1.00 80.50 178 ALA A CA 1
ATOM 1424 C C . ALA A 1 178 ? -4.904 17.452 14.886 1.00 80.50 178 ALA A C 1
ATOM 1426 O O . ALA A 1 178 ? -5.311 16.904 13.858 1.00 80.50 178 ALA A O 1
ATOM 1427 N N . THR A 1 179 ? -4.195 16.795 15.810 1.00 85.25 179 THR A N 1
ATOM 1428 C CA . THR A 1 179 ? -3.911 15.357 15.722 1.00 85.25 179 THR A CA 1
ATOM 1429 C C . THR A 1 179 ? -4.868 14.585 16.622 1.00 85.25 179 THR A C 1
ATOM 1431 O O . THR A 1 179 ? -4.986 14.853 17.814 1.00 85.25 179 THR A O 1
ATOM 1434 N N . TYR A 1 180 ? -5.554 13.601 16.052 1.00 87.75 180 TYR A N 1
ATOM 1435 C CA . TYR A 1 180 ? -6.501 12.756 16.770 1.00 87.75 180 TYR A CA 1
ATOM 1436 C C . TYR A 1 180 ? -5.797 11.492 17.270 1.00 87.75 180 TYR A C 1
ATOM 1438 O O . TYR A 1 180 ? -5.219 10.734 16.487 1.00 87.75 180 TYR A O 1
ATOM 1446 N N . LEU A 1 181 ? -5.849 11.254 18.577 1.00 88.81 181 LEU A N 1
ATOM 1447 C CA . LEU A 1 181 ? -5.268 10.088 19.235 1.00 88.81 181 LEU A CA 1
ATOM 1448 C C . LEU A 1 181 ? -6.384 9.110 19.599 1.00 88.81 181 LEU A C 1
ATOM 1450 O O . LEU A 1 181 ? -7.342 9.476 20.280 1.00 88.81 181 LEU A O 1
ATOM 1454 N N . VAL A 1 182 ? -6.250 7.864 19.151 1.00 89.56 182 VAL A N 1
ATOM 1455 C CA . VAL A 1 182 ? -7.198 6.785 19.437 1.00 89.56 182 VAL A CA 1
ATOM 1456 C C . VAL A 1 182 ? -6.489 5.698 20.231 1.00 89.56 182 VAL A C 1
ATOM 1458 O O . VAL A 1 182 ? -5.523 5.102 19.746 1.00 89.56 182 VAL A O 1
ATOM 1461 N N . THR A 1 183 ? -7.003 5.395 21.421 1.00 90.00 183 THR A N 1
ATOM 1462 C CA . THR A 1 183 ? -6.601 4.216 22.198 1.00 90.00 183 THR A CA 1
ATOM 1463 C C . THR A 1 183 ? -7.753 3.230 22.306 1.00 90.00 183 THR A C 1
ATOM 1465 O O . THR A 1 183 ? -8.923 3.618 22.345 1.00 90.00 183 THR A O 1
ATOM 1468 N N . PHE A 1 184 ? -7.430 1.941 22.311 1.00 88.38 184 PHE A N 1
ATOM 1469 C CA . PHE A 1 184 ? -8.417 0.870 22.381 1.00 88.38 184 PHE A CA 1
ATOM 1470 C C . PHE A 1 184 ? -8.492 0.343 23.803 1.00 88.38 184 PHE A C 1
ATOM 1472 O O . PHE A 1 184 ? -7.470 0.092 24.440 1.00 88.38 184 PHE A O 1
ATOM 1479 N N . LYS A 1 185 ? -9.711 0.128 24.292 1.00 87.31 185 LYS A N 1
ATOM 1480 C CA . LYS A 1 185 ? -9.902 -0.533 25.576 1.00 87.31 185 LYS A CA 1
ATOM 1481 C C . LYS A 1 185 ? -9.537 -2.001 25.415 1.00 87.31 185 LYS A C 1
ATOM 1483 O O . LYS A 1 185 ? -10.155 -2.710 24.620 1.00 87.31 185 LYS A O 1
ATOM 1488 N N . VAL A 1 186 ? -8.546 -2.455 26.174 1.00 72.06 186 VAL A N 1
ATOM 1489 C CA . VAL A 1 186 ? -8.225 -3.880 26.267 1.00 72.06 186 VAL A CA 1
ATOM 1490 C C . VAL A 1 186 ? -9.325 -4.536 27.092 1.00 72.06 186 VAL A C 1
ATOM 1492 O O . VAL A 1 186 ? -9.336 -4.460 28.317 1.00 72.06 186 VAL A O 1
ATOM 1495 N N . ILE A 1 187 ? -10.298 -5.129 26.407 1.00 58.81 187 ILE A N 1
ATOM 1496 C CA . ILE A 1 187 ? -11.280 -6.003 27.040 1.00 58.81 187 ILE A CA 1
ATOM 1497 C C . ILE A 1 187 ? -10.631 -7.383 27.054 1.00 58.81 187 ILE A C 1
ATOM 1499 O O . ILE A 1 187 ? -10.554 -8.038 26.015 1.00 58.81 187 ILE A O 1
ATOM 1503 N N . TYR A 1 188 ? -10.100 -7.794 28.205 1.00 48.62 188 TYR A N 1
ATOM 1504 C CA . TYR A 1 188 ? -9.778 -9.200 28.422 1.00 48.62 188 TYR A CA 1
ATOM 1505 C C . TYR A 1 188 ? -11.111 -9.964 28.396 1.00 48.62 188 TYR A C 1
ATOM 1507 O O . TYR A 1 188 ? -11.940 -9.775 29.286 1.00 48.62 188 TYR A O 1
ATOM 1515 N N . CYS A 1 189 ? -11.348 -10.719 27.321 1.00 36.91 189 CYS A N 1
ATOM 1516 C CA . CYS A 1 189 ? -12.380 -11.755 27.275 1.00 36.91 189 CYS A CA 1
ATOM 1517 C C . CYS A 1 189 ? -11.855 -13.026 27.940 1.00 36.91 189 CYS A C 1
ATOM 1519 O O . CYS A 1 189 ? -10.666 -13.347 27.707 1.00 36.91 189 CYS A O 1
#

Radius of gyration: 24.32 Å; chains: 1; bounding box: 53×57×69 Å